Protein AF-A0A8H4Q062-F1 (afdb_monomer_lite)

Organism: NCBI:txid72228

Structure (mmCIF, N/CA/C/O backbone):
data_AF-A0A8H4Q062-F1
#
_entry.id   AF-A0A8H4Q062-F1
#
loop_
_atom_site.group_PDB
_atom_site.id
_atom_site.type_symbol
_atom_site.label_atom_id
_atom_site.label_alt_id
_atom_site.label_comp_id
_atom_site.label_asym_id
_atom_site.label_entity_id
_atom_site.label_seq_id
_atom_site.pdbx_PDB_ins_code
_atom_site.Cartn_x
_atom_site.Cartn_y
_atom_site.Cartn_z
_atom_site.occupancy
_atom_site.B_iso_or_equiv
_atom_site.auth_seq_id
_atom_site.auth_comp_id
_atom_site.auth_asym_id
_atom_site.auth_atom_id
_atom_site.pdbx_PDB_model_num
ATOM 1 N N . MET A 1 1 ? -20.837 -21.557 -5.361 1.00 37.88 1 MET A N 1
ATOM 2 C CA . MET A 1 1 ? -20.190 -22.386 -6.401 1.00 37.88 1 MET A CA 1
ATOM 3 C C . MET A 1 1 ? -19.864 -21.474 -7.573 1.00 37.88 1 MET A C 1
ATOM 5 O O . MET A 1 1 ? -20.801 -20.949 -8.161 1.00 37.88 1 MET A O 1
ATOM 9 N N . ARG A 1 2 ? -18.579 -21.226 -7.873 1.00 44.16 2 ARG A N 1
ATOM 10 C CA . ARG A 1 2 ? -18.197 -20.669 -9.180 1.00 44.16 2 ARG A CA 1
ATOM 11 C C . ARG A 1 2 ? -18.532 -21.741 -10.219 1.00 44.16 2 ARG A C 1
ATOM 13 O O . ARG A 1 2 ? -18.074 -22.875 -10.087 1.00 44.16 2 ARG A O 1
ATOM 20 N N . GLY A 1 3 ? -19.412 -21.409 -11.160 1.00 36.41 3 GLY A N 1
ATOM 21 C CA . GLY A 1 3 ? -19.708 -22.262 -12.304 1.00 36.41 3 GLY A CA 1
ATOM 22 C C . GLY A 1 3 ? -18.434 -22.455 -13.116 1.00 36.41 3 GLY A C 1
ATOM 23 O O . GLY A 1 3 ? -17.759 -21.494 -13.461 1.00 36.41 3 GLY A O 1
ATOM 24 N N . SER A 1 4 ? -18.084 -23.708 -13.361 1.00 44.22 4 SER A N 1
ATOM 25 C CA . SER A 1 4 ? -16.847 -24.164 -13.990 1.00 44.22 4 SER A CA 1
ATOM 26 C C . SER A 1 4 ? -16.817 -23.965 -15.515 1.00 44.22 4 SER A C 1
ATOM 28 O O . SER A 1 4 ? -16.388 -24.868 -16.229 1.00 44.22 4 SER A O 1
ATOM 30 N N . THR A 1 5 ? -17.301 -22.828 -16.020 1.00 45.97 5 THR A N 1
ATOM 31 C CA . THR A 1 5 ? -17.283 -22.472 -17.451 1.00 45.97 5 THR A CA 1
ATOM 32 C C . THR A 1 5 ? -17.297 -20.951 -17.640 1.00 45.97 5 THR A C 1
ATOM 34 O O . THR A 1 5 ? -18.230 -20.415 -18.236 1.00 45.97 5 THR A O 1
ATOM 37 N N . ASP A 1 6 ? -16.295 -20.249 -17.122 1.00 45.09 6 ASP A N 1
ATOM 38 C CA . ASP A 1 6 ? -16.000 -18.884 -17.567 1.00 45.09 6 ASP A CA 1
ATOM 39 C C . ASP A 1 6 ? -14.535 -18.847 -18.008 1.00 45.09 6 ASP A C 1
ATOM 41 O O . ASP A 1 6 ? -13.701 -19.535 -17.414 1.00 45.09 6 ASP A O 1
ATOM 45 N N . GLY A 1 7 ? -14.259 -18.175 -19.127 1.00 45.25 7 GLY A N 1
ATOM 46 C CA . GLY A 1 7 ? -12.924 -18.117 -19.728 1.00 45.25 7 GLY A CA 1
ATOM 47 C C . GLY A 1 7 ? -11.883 -17.611 -18.731 1.00 45.25 7 GLY A C 1
ATOM 48 O O . GLY A 1 7 ? -12.236 -16.874 -17.819 1.00 45.25 7 GLY A O 1
ATOM 49 N N . ASP A 1 8 ? -10.625 -18.028 -18.906 1.00 61.44 8 ASP A N 1
ATOM 50 C CA . ASP A 1 8 ? -9.468 -17.587 -18.111 1.00 61.44 8 ASP A CA 1
ATOM 51 C C . ASP A 1 8 ? -9.585 -16.090 -17.761 1.00 61.44 8 ASP A C 1
ATOM 53 O O . ASP A 1 8 ? -9.438 -15.221 -18.625 1.00 61.44 8 ASP A O 1
ATOM 57 N N . GLU A 1 9 ? -9.920 -15.779 -16.506 1.00 58.69 9 GLU A N 1
ATOM 58 C CA . GLU A 1 9 ? -9.927 -14.403 -16.024 1.00 58.69 9 GLU A CA 1
ATOM 59 C C . GLU A 1 9 ? -8.466 -13.936 -15.968 1.00 58.69 9 GLU A C 1
ATOM 61 O O . GLU A 1 9 ? -7.712 -14.338 -15.086 1.00 58.69 9 GLU A O 1
ATOM 66 N N . ASP A 1 10 ? -8.060 -13.059 -16.889 1.00 76.38 10 ASP A N 1
ATOM 67 C CA . ASP A 1 10 ? -6.701 -12.482 -16.944 1.00 76.38 10 ASP A CA 1
ATOM 68 C C . ASP A 1 10 ? -6.497 -11.346 -15.914 1.00 76.38 10 ASP A C 1
ATOM 70 O O . ASP A 1 10 ? -5.678 -10.440 -16.073 1.00 76.38 10 ASP A O 1
ATOM 74 N N . ILE A 1 11 ? -7.306 -11.333 -14.850 1.00 83.12 11 ILE A N 1
ATOM 75 C CA . ILE A 1 11 ? -7.271 -10.303 -13.811 1.00 83.12 11 ILE A CA 1
ATOM 76 C C . ILE A 1 11 ? -6.503 -10.841 -12.613 1.00 83.12 11 ILE A C 1
ATOM 78 O O . ILE A 1 11 ? -6.882 -11.826 -11.984 1.00 83.12 11 ILE A O 1
ATOM 82 N N . LYS A 1 12 ? -5.442 -10.123 -12.246 1.00 87.12 12 LYS A N 1
ATOM 83 C CA . LYS A 1 12 ? -4.614 -10.433 -11.084 1.00 87.12 12 LYS A CA 1
ATOM 84 C C . LYS A 1 12 ? -4.820 -9.395 -9.987 1.00 87.12 12 LYS A C 1
ATOM 86 O O . LYS A 1 12 ? -4.374 -8.254 -10.105 1.00 87.12 12 LYS A O 1
ATOM 91 N N . GLU A 1 13 ? -5.466 -9.804 -8.902 1.00 91.69 13 GLU A N 1
ATOM 92 C CA . GLU A 1 13 ? -5.618 -8.992 -7.693 1.00 91.69 13 GLU A CA 1
ATOM 93 C C . GLU A 1 13 ? -4.517 -9.332 -6.682 1.00 91.69 13 GLU A C 1
ATOM 95 O O . GLU A 1 13 ? -4.299 -10.500 -6.368 1.00 91.69 13 GLU A O 1
ATOM 100 N N . VAL A 1 14 ? -3.816 -8.315 -6.168 1.00 94.25 14 VAL A N 1
ATOM 101 C CA . VAL A 1 14 ? -2.734 -8.483 -5.186 1.00 94.25 14 VAL A CA 1
ATOM 102 C C . VAL A 1 14 ? -2.893 -7.493 -4.034 1.00 94.25 14 VAL A C 1
ATOM 104 O O . VAL A 1 14 ? -3.098 -6.297 -4.242 1.00 94.25 14 VAL A O 1
ATOM 107 N N . TRP A 1 15 ? -2.746 -7.989 -2.808 1.00 95.81 15 TRP A N 1
ATOM 108 C CA . TRP A 1 15 ? -2.938 -7.242 -1.570 1.00 95.81 15 TRP A CA 1
ATOM 109 C C . TRP A 1 15 ? -1.614 -6.704 -1.013 1.00 95.81 15 TRP A C 1
ATOM 111 O O . TRP A 1 15 ? -0.658 -7.449 -0.785 1.00 95.81 15 TRP A O 1
ATOM 121 N N . PHE A 1 16 ? -1.583 -5.397 -0.742 1.00 96.56 16 PHE A N 1
ATOM 122 C CA . PHE A 1 16 ? -0.437 -4.652 -0.208 1.00 96.56 16 PHE A CA 1
ATOM 123 C C . PHE A 1 16 ? -0.752 -4.072 1.185 1.00 96.56 16 PHE A C 1
ATOM 125 O O . PHE A 1 16 ? -1.923 -3.874 1.514 1.00 96.56 16 PHE A O 1
ATOM 132 N N . PRO A 1 17 ? 0.261 -3.771 2.022 1.00 95.12 17 PRO A N 1
ATOM 133 C CA . PRO A 1 17 ? 0.034 -3.142 3.319 1.00 95.12 17 PRO A CA 1
ATOM 134 C C . PRO A 1 17 ? -0.336 -1.659 3.188 1.00 95.12 17 PRO A C 1
ATOM 136 O O . PRO A 1 17 ? 0.179 -0.952 2.326 1.00 95.12 17 PRO A O 1
ATOM 139 N N . GLY A 1 18 ? -1.123 -1.167 4.145 1.00 92.06 18 GLY A N 1
ATOM 140 C CA . GLY A 1 18 ? -1.462 0.252 4.291 1.00 92.06 18 GLY A CA 1
ATOM 141 C C . GLY A 1 18 ? -2.861 0.606 3.788 1.00 92.06 18 GLY A C 1
ATOM 142 O O . GLY A 1 18 ? -3.691 -0.266 3.542 1.00 92.06 18 GLY A O 1
ATOM 143 N N . CYS A 1 19 ? -3.146 1.906 3.708 1.00 88.75 19 CYS A N 1
ATOM 144 C CA . CYS A 1 19 ? -4.429 2.427 3.239 1.00 88.75 19 CYS A CA 1
ATOM 145 C C . CYS A 1 19 ? -4.399 2.791 1.742 1.00 88.75 19 CYS A C 1
ATOM 147 O O . CYS A 1 19 ? -3.389 2.636 1.060 1.00 88.75 19 CYS A O 1
ATOM 149 N N . HIS A 1 20 ? -5.500 3.356 1.233 1.00 86.88 20 HIS A N 1
ATOM 150 C CA . HIS A 1 20 ? -5.649 3.760 -0.172 1.00 86.88 20 HIS A CA 1
ATOM 151 C C . HIS A 1 20 ? -4.447 4.543 -0.733 1.00 86.88 20 HIS A C 1
ATOM 153 O O . HIS A 1 20 ? -3.971 4.236 -1.820 1.00 86.88 20 HIS A O 1
ATOM 159 N N . GLY A 1 21 ? -3.924 5.526 0.007 1.00 85.31 21 GLY A N 1
ATOM 160 C CA . GLY A 1 21 ? -2.784 6.323 -0.458 1.00 85.31 21 GLY A CA 1
ATOM 161 C C . GLY A 1 21 ? -1.416 5.670 -0.232 1.00 85.31 21 GLY A C 1
ATOM 162 O O . GLY A 1 21 ? -0.447 6.092 -0.851 1.00 85.31 21 GLY A O 1
ATOM 163 N N . ASP A 1 22 ? -1.321 4.640 0.612 1.00 90.62 22 ASP A N 1
ATOM 164 C CA . ASP A 1 22 ? -0.091 3.847 0.759 1.00 90.62 22 ASP A CA 1
ATOM 165 C C . ASP A 1 22 ? 0.073 2.838 -0.381 1.00 90.62 22 ASP A C 1
ATOM 167 O O . ASP A 1 22 ? 1.174 2.347 -0.591 1.00 90.62 22 ASP A O 1
ATOM 171 N N . VAL A 1 23 ? -1.002 2.554 -1.127 1.00 92.56 23 VAL A N 1
ATOM 172 C CA . VAL A 1 23 ? -0.963 1.731 -2.342 1.00 92.56 23 VAL A CA 1
ATOM 173 C C . VAL A 1 23 ? -0.981 2.599 -3.599 1.00 92.56 23 VAL A C 1
ATOM 175 O O . VAL A 1 23 ? -0.133 2.446 -4.470 1.00 92.56 23 VAL A O 1
ATOM 178 N N . GLY A 1 24 ? -1.914 3.552 -3.685 1.00 88.56 24 GLY A N 1
ATOM 179 C CA . GLY A 1 24 ? -2.088 4.419 -4.858 1.00 88.56 24 GLY A CA 1
ATOM 180 C C . GLY A 1 24 ? -1.180 5.652 -4.899 1.00 88.56 24 GLY A C 1
ATOM 181 O O . GLY A 1 24 ? -1.134 6.348 -5.911 1.00 88.56 24 GLY A O 1
ATOM 182 N N . GLY A 1 25 ? -0.471 5.950 -3.809 1.00 86.31 25 GLY A N 1
ATOM 183 C CA . GLY A 1 25 ? 0.387 7.126 -3.689 1.00 86.31 25 GLY A CA 1
ATOM 184 C C . GLY A 1 25 ? -0.370 8.441 -3.476 1.00 86.31 25 GLY A C 1
ATOM 185 O O . GLY A 1 25 ? -1.559 8.489 -3.154 1.00 86.31 25 GLY A O 1
ATOM 186 N N . GLY A 1 26 ? 0.356 9.552 -3.627 1.00 78.38 26 GLY A N 1
ATOM 187 C CA . GLY A 1 26 ? -0.169 10.912 -3.452 1.00 78.38 26 GLY A CA 1
ATOM 188 C C . GLY A 1 26 ? 0.105 11.537 -2.080 1.00 78.38 26 GLY A C 1
ATOM 189 O O . GLY A 1 26 ? -0.258 12.693 -1.847 1.00 78.38 26 GLY A O 1
ATOM 190 N N . TRP A 1 27 ? 0.774 10.814 -1.186 1.00 76.06 27 TRP A N 1
ATOM 191 C CA . TRP A 1 27 ? 1.330 11.363 0.049 1.00 76.06 27 TRP A CA 1
ATOM 192 C C . TRP A 1 27 ? 2.692 12.027 -0.205 1.00 76.06 27 TRP A C 1
ATOM 194 O O . TRP A 1 27 ? 3.302 11.769 -1.237 1.00 76.06 27 TRP A O 1
ATOM 204 N N . PRO A 1 28 ? 3.215 12.883 0.689 1.00 71.75 28 PRO A N 1
ATOM 205 C CA . PRO A 1 28 ? 4.530 13.485 0.496 1.00 71.75 28 PRO A CA 1
ATOM 206 C C . PRO A 1 28 ? 5.650 12.499 0.850 1.00 71.75 28 PRO A C 1
ATOM 208 O O . PRO A 1 28 ? 5.643 11.874 1.912 1.00 71.75 28 PRO A O 1
ATOM 211 N N . ALA A 1 29 ? 6.625 12.389 -0.042 1.00 66.00 29 ALA A N 1
ATOM 212 C CA . ALA A 1 29 ? 7.849 11.607 0.094 1.00 66.00 29 ALA A CA 1
ATOM 213 C C . ALA A 1 29 ? 8.865 12.300 1.027 1.00 66.00 29 ALA A C 1
ATOM 215 O O . ALA A 1 29 ? 9.972 12.639 0.620 1.00 66.00 29 ALA A O 1
ATOM 216 N N . ALA A 1 30 ? 8.473 12.595 2.269 1.00 62.16 30 ALA A N 1
ATOM 217 C CA . ALA A 1 30 ? 9.311 13.340 3.209 1.00 62.16 30 ALA A CA 1
ATOM 218 C C . ALA A 1 30 ? 9.506 12.576 4.523 1.00 62.16 30 ALA A C 1
ATOM 220 O O . ALA A 1 30 ? 8.533 12.126 5.126 1.00 62.16 30 ALA A O 1
ATOM 221 N N . ALA A 1 31 ? 10.762 12.472 4.976 1.00 54.28 31 ALA A N 1
ATOM 222 C CA . ALA A 1 31 ? 11.107 11.955 6.304 1.00 54.28 31 ALA A CA 1
ATOM 223 C C . ALA A 1 31 ? 10.661 12.899 7.431 1.00 54.28 31 ALA A C 1
ATOM 225 O O . ALA A 1 31 ? 10.305 12.444 8.513 1.00 54.28 31 ALA A O 1
ATOM 226 N N . GLU A 1 32 ? 10.652 14.204 7.150 1.00 53.72 32 GLU A N 1
ATOM 227 C CA . GLU A 1 32 ? 10.209 15.250 8.062 1.00 53.72 32 GLU A CA 1
ATOM 228 C C . GLU A 1 32 ? 9.286 16.212 7.324 1.00 53.72 32 GLU A C 1
ATOM 230 O O . GLU A 1 32 ? 9.572 16.683 6.220 1.00 53.72 32 GLU A O 1
ATOM 235 N N . ASN A 1 33 ? 8.160 16.526 7.943 1.00 55.94 33 ASN A N 1
ATOM 236 C CA . ASN A 1 33 ? 7.248 17.539 7.463 1.00 55.94 33 ASN A CA 1
ATOM 237 C C . ASN A 1 33 ? 7.464 18.828 8.276 1.00 55.94 33 ASN A C 1
ATOM 239 O O . ASN A 1 33 ? 7.514 18.767 9.505 1.00 55.94 33 ASN A O 1
ATOM 243 N N . PRO A 1 34 ? 7.444 20.029 7.663 1.00 50.00 34 PRO A N 1
ATOM 244 C CA . PRO A 1 34 ? 7.347 21.299 8.401 1.00 50.00 34 PRO A CA 1
ATOM 245 C C . PRO A 1 34 ? 6.158 21.349 9.382 1.00 50.00 34 PRO A C 1
ATOM 247 O O . PRO A 1 34 ? 6.051 22.229 10.236 1.00 50.00 34 PRO A O 1
ATOM 250 N N . LEU A 1 35 ? 5.216 20.409 9.255 1.00 49.97 35 LEU A N 1
ATOM 251 C CA . LEU A 1 35 ? 4.041 20.195 10.091 1.00 49.97 35 LEU A CA 1
ATOM 252 C C . LEU A 1 35 ? 4.260 19.196 11.250 1.00 49.97 35 LEU A C 1
ATOM 254 O O . LEU A 1 35 ? 3.365 19.088 12.086 1.00 49.97 35 LEU A O 1
ATOM 258 N N . ASP A 1 36 ? 5.444 18.601 11.407 1.00 52.44 36 ASP A N 1
ATOM 259 C CA . ASP A 1 36 ? 5.755 17.651 12.486 1.00 52.44 36 ASP A CA 1
ATOM 260 C C . ASP A 1 36 ? 5.812 18.307 13.874 1.00 52.44 36 ASP A C 1
ATOM 262 O O . ASP A 1 36 ? 6.211 19.473 13.998 1.00 52.44 36 ASP A O 1
ATOM 266 N N . PRO A 1 37 ? 5.365 17.601 14.931 1.00 51.72 37 PRO A N 1
ATOM 267 C CA . PRO A 1 37 ? 5.182 18.167 16.270 1.00 51.72 37 PRO A CA 1
ATOM 268 C C . PRO A 1 37 ? 6.488 18.622 16.935 1.00 51.72 37 PRO A C 1
ATOM 270 O O . PRO A 1 37 ? 6.442 19.439 17.850 1.00 51.72 37 PRO A O 1
ATOM 273 N N . ASN A 1 38 ? 7.633 18.145 16.444 1.00 53.41 38 ASN A N 1
ATOM 274 C CA . ASN A 1 38 ? 8.946 18.365 17.049 1.00 53.41 38 ASN A CA 1
ATOM 275 C C . ASN A 1 38 ? 9.580 19.719 16.687 1.00 53.41 38 ASN A C 1
ATOM 277 O O . ASN A 1 38 ? 10.640 20.051 17.210 1.00 53.41 38 ASN A O 1
ATOM 281 N N . GLN A 1 39 ? 8.944 20.525 15.828 1.00 58.09 39 GLN A N 1
ATOM 282 C CA . GLN A 1 39 ? 9.417 21.876 15.514 1.00 58.09 39 GLN A CA 1
ATOM 283 C C . GLN A 1 39 ? 8.635 22.936 16.312 1.00 58.09 39 GLN A C 1
ATOM 285 O O . GLN A 1 39 ? 7.396 22.921 16.289 1.00 58.09 39 GLN A O 1
ATOM 290 N N . PRO A 1 40 ? 9.310 23.888 16.990 1.00 55.16 40 PRO A N 1
ATOM 291 C CA . PRO A 1 40 ? 8.640 24.992 17.669 1.00 55.16 40 PRO A CA 1
ATOM 292 C C . PRO A 1 40 ? 7.907 25.864 16.642 1.00 55.16 40 PRO A C 1
ATOM 294 O O . PRO A 1 40 ? 8.497 26.362 15.685 1.00 55.16 40 PRO A O 1
ATOM 297 N N . LYS A 1 41 ? 6.593 26.040 16.826 1.00 61.91 41 LYS A N 1
ATOM 298 C CA . LYS A 1 41 ? 5.720 26.744 15.871 1.00 61.91 41 LYS A CA 1
ATOM 299 C C . LYS A 1 41 ? 5.005 27.907 16.515 1.00 61.91 41 LYS A C 1
ATOM 301 O O . LYS A 1 41 ? 4.487 27.796 17.626 1.00 61.91 41 LYS A O 1
ATOM 306 N N . LYS A 1 42 ? 4.889 28.999 15.758 1.00 76.31 42 LYS A N 1
ATOM 307 C CA . LYS A 1 42 ? 4.037 30.135 16.125 1.00 76.31 42 LYS A CA 1
ATOM 308 C C . LYS A 1 42 ? 2.570 29.682 16.157 1.00 76.31 42 LYS A C 1
ATOM 310 O O . LYS A 1 42 ? 2.160 28.829 15.369 1.00 76.31 42 LYS A O 1
ATOM 315 N N . LEU A 1 43 ? 1.756 30.273 17.035 1.00 74.38 43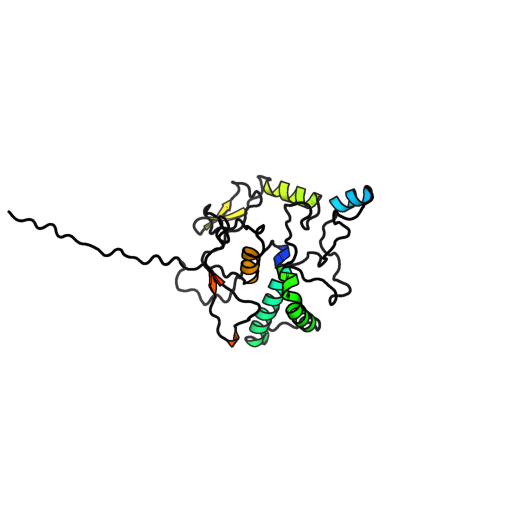 LEU A N 1
ATOM 316 C CA . LEU A 1 43 ? 0.340 29.911 17.224 1.00 74.38 43 LEU A CA 1
ATOM 317 C C . LEU A 1 43 ? -0.454 29.896 15.903 1.00 74.38 43 LEU A C 1
ATOM 319 O O . LEU A 1 43 ? -1.207 28.968 15.635 1.00 74.38 43 LEU A O 1
ATOM 323 N N . TRP A 1 44 ? -0.215 30.873 15.029 1.00 69.75 44 TRP A N 1
ATOM 324 C CA . TRP A 1 44 ? -0.888 30.961 13.731 1.00 69.75 44 TRP A CA 1
ATOM 325 C C . TRP A 1 44 ? -0.476 29.845 12.756 1.00 69.75 44 TRP A C 1
ATOM 327 O O . TRP A 1 44 ? -1.300 29.338 11.998 1.00 69.75 44 TRP A O 1
ATOM 337 N N . GLN A 1 45 ? 0.782 29.394 12.820 1.00 67.00 45 GLN A N 1
ATOM 338 C CA . GLN A 1 45 ? 1.226 28.214 12.076 1.00 67.00 45 GLN A CA 1
ATOM 339 C C . GLN A 1 45 ? 0.534 26.960 12.616 1.00 67.00 45 GLN A C 1
ATOM 341 O O . GLN A 1 45 ? 0.066 26.160 11.823 1.00 67.00 45 GLN A O 1
ATOM 346 N N . ARG A 1 46 ? 0.353 26.816 13.938 1.00 66.12 46 ARG A N 1
ATOM 347 C CA . ARG A 1 46 ? -0.437 25.706 14.509 1.00 66.12 46 ARG A CA 1
ATOM 348 C C . ARG A 1 46 ? -1.872 25.684 13.968 1.00 66.12 46 ARG A C 1
ATOM 350 O O . ARG A 1 46 ? -2.334 24.625 13.560 1.00 66.12 46 ARG A O 1
ATOM 357 N N . VAL A 1 47 ? -2.532 26.841 13.883 1.00 69.38 47 VAL A N 1
ATOM 358 C CA . VAL A 1 47 ? -3.894 26.961 13.325 1.00 69.38 47 VAL A CA 1
ATOM 359 C C . VAL A 1 47 ? -3.928 26.626 11.831 1.00 69.38 47 VAL A C 1
ATOM 361 O O . VAL A 1 47 ? -4.736 25.808 11.399 1.00 69.38 47 VAL A O 1
ATOM 364 N N . ARG A 1 48 ? -3.011 27.182 11.029 1.00 66.19 48 ARG A N 1
ATOM 365 C CA . ARG A 1 48 ? -2.909 26.868 9.593 1.00 66.19 48 ARG A CA 1
ATOM 366 C C . ARG A 1 48 ? -2.627 25.384 9.342 1.00 66.19 48 ARG A C 1
ATOM 368 O O . ARG A 1 48 ? -3.149 24.807 8.388 1.00 66.19 48 ARG A O 1
ATOM 375 N N . ASN A 1 49 ? -1.835 24.759 10.206 1.00 63.16 49 ASN A N 1
ATOM 376 C CA . ASN A 1 49 ? -1.477 23.349 10.107 1.00 63.16 49 ASN A CA 1
ATOM 377 C C . ASN A 1 49 ? -2.677 22.427 10.344 1.00 63.16 49 ASN A C 1
ATOM 379 O O . ASN A 1 49 ? -2.770 21.398 9.683 1.00 63.16 49 ASN A O 1
ATOM 383 N N . LEU A 1 50 ? -3.627 22.814 11.204 1.00 64.50 50 LEU A N 1
ATOM 384 C CA . LEU A 1 50 ? -4.887 22.079 11.371 1.00 64.50 50 LEU A CA 1
ATOM 385 C C . LEU A 1 50 ? -5.676 22.029 10.044 1.00 64.50 50 LEU A C 1
ATOM 387 O O . LEU A 1 50 ? -6.237 20.999 9.677 1.00 64.50 50 LEU A O 1
ATOM 391 N N . CYS A 1 51 ? -5.661 23.097 9.249 1.00 61.84 51 CYS A N 1
ATOM 392 C CA . CYS A 1 51 ? -6.361 23.129 7.959 1.00 61.84 51 CYS A CA 1
ATOM 393 C C . CYS A 1 51 ? -5.583 22.510 6.787 1.00 61.84 51 CYS A C 1
ATOM 395 O O . CYS A 1 51 ? -6.155 22.309 5.715 1.00 61.84 51 CYS A O 1
ATOM 397 N N . THR A 1 52 ? -4.290 22.217 6.942 1.00 63.72 52 THR A N 1
ATOM 398 C CA . THR A 1 52 ? -3.438 21.816 5.813 1.00 63.72 52 THR A CA 1
ATOM 399 C C . THR A 1 52 ? -3.360 20.294 5.701 1.00 63.72 52 THR A C 1
ATOM 401 O O . THR A 1 52 ? -3.030 19.596 6.653 1.00 63.72 52 THR A O 1
ATOM 404 N N . THR A 1 53 ? -3.678 19.761 4.520 1.00 64.44 53 THR A N 1
ATOM 405 C CA . THR A 1 53 ? -3.504 18.331 4.206 1.00 64.44 53 THR A CA 1
ATOM 406 C C . THR A 1 53 ? -2.070 18.096 3.747 1.00 64.44 53 THR A C 1
ATOM 408 O O . THR A 1 53 ? -1.546 18.924 3.004 1.00 64.44 53 THR A O 1
ATOM 411 N N . ARG A 1 54 ? -1.439 16.981 4.139 1.00 66.38 54 ARG A N 1
ATOM 412 C CA . ARG A 1 54 ? -0.038 16.701 3.779 1.00 66.38 54 ARG A CA 1
ATOM 413 C C . ARG A 1 54 ? 0.170 16.324 2.302 1.00 66.38 54 ARG A C 1
ATOM 415 O O . ARG A 1 54 ? 1.307 16.148 1.896 1.00 66.38 54 ARG A O 1
ATOM 422 N N . ARG A 1 55 ? -0.895 16.225 1.496 1.00 64.44 55 ARG A N 1
ATOM 423 C CA . ARG A 1 55 ? -0.839 15.873 0.067 1.00 64.44 55 ARG A CA 1
ATOM 424 C C . ARG A 1 55 ? 0.102 16.815 -0.698 1.00 64.44 55 ARG A C 1
ATOM 426 O O . ARG A 1 55 ? -0.032 18.035 -0.576 1.00 64.44 55 ARG A O 1
ATOM 433 N N . ALA A 1 56 ? 1.013 16.258 -1.494 1.00 63.59 56 ALA A N 1
ATOM 434 C CA . ALA A 1 56 ? 1.870 17.052 -2.369 1.00 63.59 56 ALA A CA 1
ATOM 435 C C . ALA A 1 56 ? 1.001 17.829 -3.376 1.00 63.59 56 ALA A C 1
ATOM 437 O O . ALA A 1 56 ? 0.088 17.264 -3.979 1.00 63.59 56 ALA A O 1
ATOM 438 N N . LYS A 1 57 ? 1.238 19.139 -3.506 1.00 60.69 57 LYS A N 1
ATOM 439 C CA . LYS A 1 57 ? 0.511 20.001 -4.458 1.00 60.69 57 LYS A CA 1
ATOM 440 C C . LYS A 1 57 ? 1.176 20.059 -5.831 1.00 60.69 57 LYS A C 1
ATOM 442 O O . LYS A 1 57 ? 0.504 20.360 -6.807 1.00 60.69 57 LYS A O 1
ATOM 447 N N . GLU A 1 58 ? 2.470 19.769 -5.884 1.00 66.00 58 GLU A N 1
ATOM 448 C CA . GLU A 1 58 ? 3.296 19.796 -7.086 1.00 66.00 58 GLU A CA 1
ATOM 449 C C . GLU A 1 58 ? 4.170 18.534 -7.117 1.00 66.00 58 GLU A C 1
ATOM 451 O O . GLU A 1 58 ? 4.484 17.996 -6.046 1.00 66.00 58 GLU A O 1
ATOM 456 N N . PRO A 1 59 ? 4.552 18.050 -8.313 1.00 64.69 59 PRO A N 1
ATOM 457 C CA . PRO A 1 59 ? 5.571 17.016 -8.435 1.00 64.69 59 PRO A CA 1
ATOM 458 C C . PRO A 1 59 ? 6.889 17.509 -7.827 1.00 64.69 59 PRO A C 1
ATOM 460 O O . PRO A 1 59 ? 7.180 18.708 -7.835 1.00 64.69 59 PRO A O 1
ATOM 463 N N . SER A 1 60 ? 7.685 16.584 -7.290 1.00 67.25 60 SER A N 1
ATOM 464 C CA . SER A 1 60 ? 8.982 16.952 -6.727 1.00 67.25 60 SER A CA 1
ATOM 465 C C . SER A 1 60 ? 9.872 17.598 -7.781 1.00 67.25 60 SER A C 1
ATOM 467 O O . SER A 1 60 ? 9.904 17.186 -8.943 1.00 67.25 60 SER A O 1
ATOM 469 N N . ARG A 1 61 ? 10.610 18.623 -7.348 1.00 67.88 61 ARG A N 1
ATOM 470 C CA . ARG A 1 61 ? 11.591 19.321 -8.184 1.00 67.88 61 ARG A CA 1
ATOM 471 C C . ARG A 1 61 ? 12.812 18.451 -8.464 1.00 67.88 61 ARG A C 1
ATOM 473 O O . ARG A 1 61 ? 13.443 18.636 -9.498 1.00 67.88 61 ARG A O 1
ATOM 480 N N . ASP A 1 62 ? 13.121 17.517 -7.567 1.00 76.19 62 ASP A N 1
ATOM 481 C CA . ASP A 1 62 ? 14.226 16.578 -7.718 1.00 76.19 62 ASP A CA 1
ATOM 482 C C . ASP A 1 62 ? 13.784 15.160 -7.346 1.00 76.19 62 ASP A C 1
ATOM 484 O O . ASP A 1 62 ? 13.978 14.664 -6.238 1.00 76.19 62 ASP A O 1
ATOM 488 N N . VAL A 1 63 ? 13.217 14.483 -8.343 1.00 75.06 63 VAL A N 1
ATOM 489 C CA . VAL A 1 63 ? 12.752 13.099 -8.228 1.00 75.06 63 VAL A CA 1
ATOM 490 C C . VAL A 1 63 ? 13.872 12.162 -7.769 1.00 75.06 63 VAL A C 1
ATOM 492 O O . VAL A 1 63 ? 13.572 11.117 -7.194 1.00 75.06 63 VAL A O 1
ATOM 495 N N . ALA A 1 64 ? 15.150 12.487 -8.019 1.00 74.44 64 ALA A N 1
ATOM 496 C CA . ALA A 1 64 ? 16.282 11.636 -7.660 1.00 74.44 64 ALA A CA 1
ATOM 497 C C . ALA A 1 64 ? 16.551 11.621 -6.146 1.00 74.44 64 ALA A C 1
ATOM 499 O O . ALA A 1 64 ? 16.854 10.549 -5.603 1.00 74.44 64 ALA A O 1
ATOM 500 N N . SER A 1 65 ? 16.398 12.766 -5.474 1.00 77.50 65 SER A N 1
ATOM 501 C CA . SER A 1 65 ? 16.641 12.912 -4.033 1.00 77.50 65 SER A CA 1
ATOM 502 C C . SER A 1 65 ? 15.434 12.588 -3.151 1.00 77.50 65 SER A C 1
ATOM 504 O O . SER A 1 65 ? 15.614 12.395 -1.948 1.00 77.50 65 SER A O 1
ATOM 506 N N . ASP A 1 66 ? 14.241 12.431 -3.731 1.00 80.94 66 ASP A N 1
ATOM 507 C CA . ASP A 1 66 ? 13.042 12.045 -2.984 1.00 80.94 66 ASP A CA 1
ATOM 508 C C . ASP A 1 66 ? 13.213 10.732 -2.200 1.00 80.94 66 ASP A C 1
ATOM 510 O O . ASP A 1 66 ? 13.838 9.760 -2.660 1.00 80.94 66 ASP A O 1
ATOM 514 N N . TYR A 1 67 ? 12.611 10.715 -1.006 1.00 84.44 67 TYR A N 1
ATOM 515 C CA . TYR A 1 67 ? 12.496 9.532 -0.158 1.00 84.44 67 TYR A CA 1
ATOM 516 C C . TYR A 1 67 ? 11.445 8.580 -0.728 1.00 84.44 67 TYR A C 1
ATOM 518 O O . TYR A 1 67 ? 10.380 9.012 -1.152 1.00 84.44 67 TYR A O 1
ATOM 526 N N . PHE A 1 68 ? 11.694 7.274 -0.670 1.00 89.50 68 PHE A N 1
ATOM 527 C CA . PHE A 1 68 ? 10.653 6.312 -1.015 1.00 89.50 68 PHE A CA 1
ATOM 528 C C . PHE A 1 68 ? 9.552 6.235 0.051 1.00 89.50 68 PHE A C 1
ATOM 530 O O . PHE A 1 68 ? 9.799 6.333 1.257 1.00 89.50 68 PHE A O 1
ATOM 537 N N . GLN A 1 69 ? 8.331 6.031 -0.422 1.00 89.94 69 GLN A N 1
ATOM 538 C CA . GLN A 1 69 ? 7.103 5.833 0.330 1.00 89.94 69 GLN A CA 1
ATOM 539 C C . GLN A 1 69 ? 6.646 4.379 0.239 1.00 89.94 69 GLN A C 1
ATOM 541 O O . GLN A 1 69 ? 7.121 3.607 -0.591 1.00 89.94 69 GLN A O 1
ATOM 546 N N . MET A 1 70 ? 5.649 4.016 1.048 1.00 91.12 70 MET A N 1
ATOM 547 C CA . MET A 1 70 ? 5.028 2.692 0.952 1.00 91.12 70 MET A CA 1
ATOM 548 C C . MET A 1 70 ? 4.471 2.403 -0.447 1.00 91.12 70 MET A C 1
ATOM 550 O O . MET A 1 70 ? 4.623 1.283 -0.927 1.00 91.12 70 MET A O 1
ATOM 554 N N . SER A 1 71 ? 3.912 3.418 -1.118 1.00 93.62 71 SER A N 1
ATOM 555 C CA . SER A 1 71 ? 3.303 3.300 -2.450 1.00 93.62 71 SER A CA 1
ATOM 556 C C . SER A 1 71 ? 4.298 3.041 -3.570 1.00 93.62 71 SER A C 1
ATOM 558 O O . SER A 1 71 ? 3.903 2.614 -4.652 1.00 93.62 71 SER A O 1
ATOM 560 N N . ASP A 1 72 ? 5.592 3.243 -3.325 1.00 94.06 72 ASP A N 1
ATOM 561 C CA . ASP A 1 72 ? 6.606 2.934 -4.326 1.00 94.06 72 ASP A CA 1
ATOM 562 C C . ASP A 1 72 ? 6.822 1.424 -4.487 1.00 94.06 72 ASP A C 1
ATOM 564 O O . ASP A 1 72 ? 7.267 0.984 -5.542 1.00 94.06 72 ASP A O 1
ATOM 568 N N . VAL A 1 73 ? 6.442 0.615 -3.487 1.00 95.38 73 VAL A N 1
ATOM 569 C CA . VAL A 1 73 ? 6.442 -0.851 -3.601 1.00 95.38 73 VAL A CA 1
ATOM 570 C C . VAL A 1 73 ? 5.408 -1.344 -4.624 1.00 95.38 73 VAL A C 1
ATOM 572 O O . VAL A 1 73 ? 5.809 -2.022 -5.571 1.00 95.38 73 VAL A O 1
ATOM 575 N N . PRO A 1 74 ? 4.104 -1.019 -4.504 1.00 95.88 74 PRO A N 1
ATOM 576 C CA . PRO A 1 74 ? 3.126 -1.375 -5.526 1.00 95.88 74 PRO A CA 1
ATOM 577 C C . PRO A 1 74 ? 3.379 -0.669 -6.859 1.00 95.88 74 PRO A C 1
ATOM 579 O O . PRO A 1 74 ? 3.079 -1.252 -7.894 1.00 95.88 74 PRO A O 1
ATOM 582 N N . LEU A 1 75 ? 3.973 0.532 -6.878 1.00 95.00 75 LEU A N 1
ATOM 583 C CA . LEU A 1 75 ? 4.385 1.170 -8.132 1.00 95.00 75 LEU A CA 1
ATOM 584 C C . LEU A 1 75 ? 5.460 0.353 -8.862 1.00 95.00 75 LEU A C 1
ATOM 586 O O . LEU A 1 75 ? 5.329 0.116 -10.060 1.00 95.00 75 LEU A O 1
ATOM 590 N N . ALA A 1 76 ? 6.504 -0.093 -8.157 1.00 95.06 76 ALA A N 1
ATOM 591 C CA . ALA A 1 76 ? 7.547 -0.935 -8.739 1.00 95.06 76 ALA A CA 1
ATOM 592 C C . ALA A 1 76 ? 6.982 -2.266 -9.254 1.00 95.06 76 ALA A C 1
ATOM 594 O O . ALA A 1 76 ? 7.294 -2.665 -10.377 1.00 95.06 76 ALA A O 1
ATOM 595 N N . TRP A 1 77 ? 6.080 -2.881 -8.482 1.00 95.06 77 TRP A N 1
ATOM 596 C CA . TRP A 1 77 ? 5.359 -4.080 -8.900 1.00 95.06 77 TRP A CA 1
ATOM 597 C C . TRP A 1 77 ? 4.535 -3.833 -10.171 1.00 95.06 77 TRP A C 1
ATOM 599 O O . TRP A 1 77 ? 4.684 -4.547 -11.156 1.00 95.06 77 TRP A O 1
ATOM 609 N N . MET A 1 78 ? 3.725 -2.773 -10.192 1.00 95.00 78 MET A N 1
ATOM 610 C CA . MET A 1 78 ? 2.867 -2.433 -11.329 1.00 95.00 78 MET A CA 1
ATOM 611 C C . MET A 1 78 ? 3.674 -2.136 -12.596 1.00 95.00 78 MET A C 1
ATOM 613 O O . MET A 1 78 ? 3.292 -2.571 -13.678 1.00 95.00 78 MET A O 1
ATOM 617 N N . ILE A 1 79 ? 4.799 -1.417 -12.478 1.00 94.25 79 ILE A N 1
ATOM 618 C CA . ILE A 1 79 ? 5.688 -1.143 -13.617 1.00 94.25 79 ILE A CA 1
ATOM 619 C C . ILE A 1 79 ? 6.118 -2.453 -14.271 1.00 94.25 79 ILE A C 1
ATOM 621 O O . ILE A 1 79 ? 6.021 -2.587 -15.486 1.00 94.25 79 ILE A O 1
ATOM 625 N N . ARG A 1 80 ? 6.541 -3.423 -13.460 1.00 92.12 80 ARG A N 1
ATOM 626 C CA . ARG A 1 80 ? 6.935 -4.742 -13.940 1.00 92.12 80 ARG A CA 1
ATOM 627 C C . ARG A 1 80 ? 5.781 -5.488 -14.608 1.00 92.12 80 ARG A C 1
ATOM 629 O O . ARG A 1 80 ? 5.973 -6.018 -15.697 1.00 92.12 80 ARG A O 1
ATOM 636 N N . GLU A 1 81 ? 4.606 -5.557 -13.982 1.00 91.56 81 GLU A N 1
ATOM 637 C CA . GLU A 1 81 ? 3.479 -6.298 -14.571 1.00 91.56 81 GLU A CA 1
ATOM 638 C C . GLU A 1 81 ? 3.063 -5.687 -15.920 1.00 91.56 81 GLU A C 1
ATOM 640 O O . GLU A 1 81 ? 2.818 -6.413 -16.879 1.00 91.56 81 GLU A O 1
ATOM 645 N N . VAL A 1 82 ? 3.081 -4.355 -16.041 1.00 92.88 82 VAL A N 1
ATOM 646 C CA . VAL A 1 82 ? 2.805 -3.663 -17.310 1.00 92.88 82 VAL A CA 1
ATOM 647 C C . VAL A 1 82 ? 3.878 -3.948 -18.371 1.00 92.88 82 VAL A C 1
ATOM 649 O O . VAL A 1 82 ? 3.556 -4.034 -19.556 1.00 92.88 82 VAL A O 1
ATOM 652 N N . GLU A 1 83 ? 5.144 -4.117 -17.986 1.00 92.81 83 GLU A N 1
ATOM 653 C CA . GLU A 1 83 ? 6.201 -4.530 -18.921 1.00 92.81 83 GLU A CA 1
ATOM 654 C C . GLU A 1 83 ? 6.001 -5.955 -19.426 1.00 92.81 83 GLU A C 1
ATOM 656 O O . GLU A 1 83 ? 6.083 -6.169 -20.631 1.00 92.81 83 GLU A O 1
ATOM 661 N N . LEU A 1 84 ? 5.650 -6.897 -18.547 1.00 90.19 84 LEU A N 1
ATOM 662 C CA . LEU A 1 84 ? 5.334 -8.278 -18.930 1.00 90.19 84 LEU A CA 1
ATOM 663 C C . LEU A 1 84 ? 4.130 -8.342 -19.889 1.00 90.19 84 LEU A C 1
ATOM 665 O O . LEU A 1 84 ? 4.127 -9.102 -20.863 1.00 90.19 84 LEU A O 1
ATOM 669 N N . VAL A 1 85 ? 3.119 -7.495 -19.669 1.00 90.50 85 VAL A N 1
ATOM 670 C CA . VAL A 1 85 ? 2.000 -7.333 -20.611 1.00 90.50 85 VAL A CA 1
ATOM 671 C C . VAL A 1 85 ? 2.480 -6.746 -21.943 1.00 90.50 85 VAL A C 1
ATOM 673 O O . VAL A 1 85 ? 2.062 -7.212 -22.997 1.00 90.50 85 VAL A O 1
ATOM 676 N N . GLY A 1 86 ? 3.389 -5.769 -21.932 1.00 92.62 86 GLY A N 1
ATOM 677 C CA . GLY A 1 86 ? 3.970 -5.205 -23.155 1.00 92.62 86 GLY A CA 1
ATOM 678 C C . GLY A 1 86 ? 4.849 -6.185 -23.942 1.00 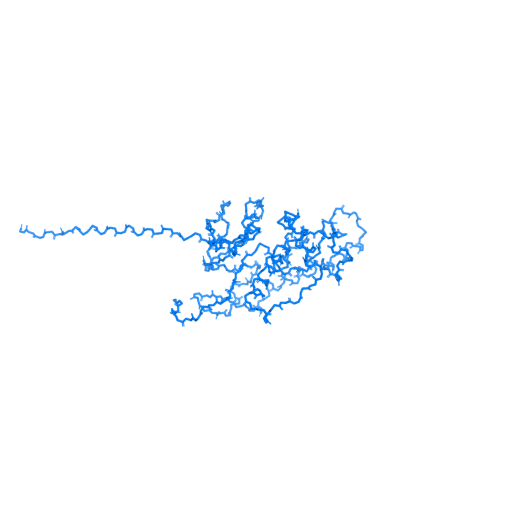92.62 86 GLY A C 1
ATOM 679 O O . GLY A 1 86 ? 4.868 -6.130 -25.171 1.00 92.62 86 GLY A O 1
ATOM 680 N N . GLU A 1 87 ? 5.549 -7.090 -23.255 1.00 91.31 87 GLU A N 1
ATOM 681 C CA . GLU A 1 87 ? 6.351 -8.160 -23.862 1.00 91.31 87 GLU A CA 1
ATOM 682 C C . GLU A 1 87 ? 5.471 -9.224 -24.529 1.00 91.31 87 GLU A C 1
ATOM 684 O O . GLU A 1 87 ? 5.769 -9.667 -25.638 1.00 91.31 87 GLU A O 1
ATOM 689 N N . SER A 1 88 ? 4.366 -9.605 -23.880 1.00 90.00 88 SER A N 1
ATOM 690 C CA . SER A 1 88 ? 3.397 -10.567 -24.427 1.00 90.00 88 SER A CA 1
ATOM 691 C C . SER A 1 88 ? 2.510 -9.964 -25.523 1.00 90.00 88 SER A C 1
ATOM 693 O O . SER A 1 88 ? 2.220 -10.627 -26.518 1.00 90.00 88 SER A O 1
ATOM 695 N N . HIS A 1 89 ? 2.117 -8.697 -25.375 1.00 92.12 89 HIS A N 1
ATOM 696 C CA . HIS A 1 89 ? 1.218 -7.982 -26.277 1.00 92.12 89 HIS A CA 1
ATOM 697 C C . HIS A 1 89 ? 1.822 -6.632 -26.694 1.00 92.12 89 HIS A C 1
ATOM 699 O O . HIS A 1 89 ? 1.459 -5.586 -26.144 1.00 92.12 89 HIS A O 1
ATOM 705 N N . PRO A 1 90 ? 2.684 -6.601 -27.732 1.00 93.38 90 PRO A N 1
ATOM 706 C CA . PRO A 1 90 ? 3.363 -5.376 -28.165 1.00 93.38 90 PRO A CA 1
ATOM 707 C C . PRO A 1 90 ? 2.424 -4.216 -28.531 1.00 93.38 90 PRO A C 1
ATOM 709 O O . PRO A 1 90 ? 2.800 -3.052 -28.414 1.00 93.38 90 PRO A O 1
ATOM 712 N N . SER A 1 91 ? 1.186 -4.507 -28.948 1.00 93.44 91 SER A N 1
ATOM 713 C CA . SER A 1 91 ? 0.159 -3.496 -29.235 1.00 93.44 91 SER A CA 1
ATOM 714 C C . SER A 1 91 ? -0.370 -2.775 -27.990 1.00 93.44 91 SER A C 1
ATOM 716 O 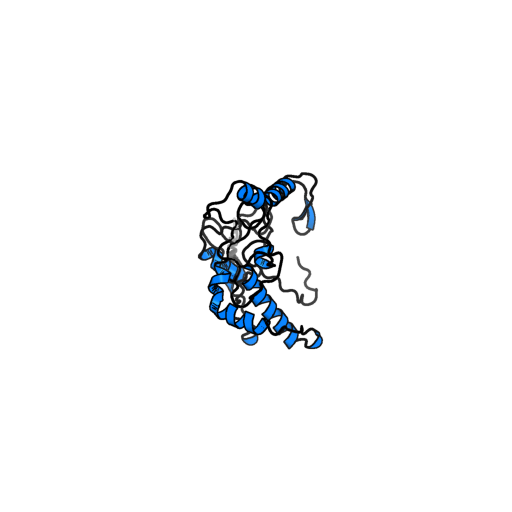O . SER A 1 91 ? -0.876 -1.663 -28.111 1.00 93.44 91 SER A O 1
ATOM 718 N N . ALA A 1 92 ? -0.270 -3.398 -26.813 1.00 91.25 92 ALA A N 1
ATOM 719 C CA . ALA A 1 92 ? -0.683 -2.844 -25.524 1.00 91.25 92 ALA A CA 1
ATOM 720 C C . ALA A 1 92 ? 0.494 -2.239 -24.732 1.00 91.25 92 ALA A C 1
ATOM 722 O O . ALA A 1 92 ? 0.293 -1.699 -23.644 1.00 91.25 92 ALA A O 1
ATOM 723 N N . ALA A 1 93 ? 1.719 -2.307 -25.268 1.00 94.00 93 ALA A N 1
ATOM 724 C CA . ALA A 1 93 ? 2.909 -1.804 -24.599 1.00 94.00 93 ALA A CA 1
ATOM 725 C C . ALA A 1 93 ? 2.826 -0.286 -24.362 1.00 94.00 93 ALA A C 1
ATOM 727 O O . ALA A 1 93 ? 2.626 0.516 -25.281 1.00 94.00 93 ALA A O 1
ATOM 728 N N . VAL A 1 94 ? 3.012 0.122 -23.106 1.00 93.50 94 VAL A N 1
ATOM 729 C CA . VAL A 1 94 ? 2.997 1.536 -22.723 1.00 93.50 94 VAL A CA 1
ATOM 730 C C . VAL A 1 94 ? 4.294 2.232 -23.134 1.00 93.50 94 VAL A C 1
ATOM 732 O O . VAL A 1 94 ? 5.383 1.656 -23.118 1.00 93.50 94 VAL A O 1
ATOM 735 N N . LYS A 1 95 ? 4.198 3.522 -23.470 1.00 93.50 95 LYS A N 1
ATOM 736 C CA . LYS A 1 95 ? 5.379 4.359 -23.709 1.00 93.50 95 LYS A CA 1
ATOM 737 C C . LYS A 1 95 ? 5.958 4.828 -22.379 1.00 93.50 95 LYS A C 1
ATOM 739 O O . LYS A 1 95 ? 5.343 5.631 -21.678 1.00 93.50 95 LYS A O 1
ATOM 744 N N . TRP A 1 96 ? 7.155 4.356 -22.054 1.00 93.31 96 TRP A N 1
ATOM 745 C CA . TRP A 1 96 ? 7.848 4.726 -20.824 1.00 93.31 96 TRP A CA 1
ATOM 746 C C . TRP A 1 96 ? 8.524 6.094 -20.916 1.00 93.31 96 TRP A C 1
ATOM 748 O O . TRP A 1 96 ? 9.044 6.494 -21.957 1.00 93.31 96 TRP A O 1
ATOM 758 N N . SER A 1 97 ? 8.555 6.804 -19.787 1.00 90.62 97 SER A N 1
ATOM 759 C CA . SER A 1 97 ? 9.386 8.000 -19.642 1.00 90.62 97 SER A CA 1
ATOM 760 C C . SER A 1 97 ? 10.837 7.623 -19.334 1.00 90.62 97 SER A C 1
ATOM 762 O O . SER A 1 97 ? 11.112 6.579 -18.739 1.00 90.62 97 SER A O 1
ATOM 764 N N . ASN A 1 98 ? 11.770 8.529 -19.633 1.00 86.38 98 ASN A N 1
ATOM 765 C CA . ASN A 1 98 ? 13.194 8.341 -19.327 1.00 86.38 98 ASN A CA 1
ATOM 766 C C . ASN A 1 98 ? 13.474 8.151 -17.819 1.00 86.38 98 ASN A C 1
ATOM 768 O O . ASN A 1 98 ? 14.516 7.617 -17.440 1.00 86.38 98 ASN A O 1
ATOM 772 N N . ASN A 1 99 ? 12.537 8.547 -16.951 1.00 87.75 99 ASN A N 1
ATOM 773 C CA . ASN A 1 99 ? 12.689 8.482 -15.499 1.00 87.75 99 ASN A CA 1
ATOM 774 C C . ASN A 1 99 ? 12.465 7.076 -14.920 1.00 87.75 99 ASN A C 1
ATOM 776 O O . ASN A 1 99 ? 12.901 6.811 -13.801 1.00 87.75 99 ASN A O 1
ATOM 780 N N . VAL A 1 100 ? 11.820 6.166 -15.659 1.00 91.69 100 VAL A N 1
ATOM 781 C CA . VAL A 1 100 ? 11.428 4.830 -15.164 1.00 91.69 100 VAL A CA 1
ATOM 782 C C . VAL A 1 100 ? 12.653 3.984 -14.827 1.00 91.69 100 VAL A C 1
ATOM 784 O O . VAL A 1 100 ? 12.733 3.405 -13.746 1.00 91.69 100 VAL A O 1
ATOM 787 N N . ASN A 1 101 ? 13.668 3.995 -15.692 1.00 91.69 101 ASN A N 1
ATOM 788 C CA . ASN A 1 101 ? 14.924 3.282 -15.444 1.00 91.69 101 ASN A CA 1
ATOM 789 C C . ASN A 1 101 ? 15.666 3.844 -14.221 1.00 91.69 101 ASN A C 1
ATOM 791 O O . ASN A 1 101 ? 16.220 3.097 -13.413 1.00 91.69 101 ASN A O 1
ATOM 795 N N . GLY A 1 102 ? 15.628 5.170 -14.048 1.00 92.06 102 GLY A N 1
ATOM 796 C CA . GLY A 1 102 ? 16.178 5.838 -12.872 1.00 92.06 102 GLY A CA 1
ATOM 797 C C . GLY A 1 102 ? 15.423 5.495 -11.585 1.00 92.06 102 GLY A C 1
ATOM 798 O O . GLY A 1 102 ? 16.048 5.344 -10.537 1.00 92.06 102 GLY A O 1
ATOM 799 N N . PHE A 1 103 ? 14.097 5.351 -11.645 1.00 92.44 103 PHE A N 1
ATOM 800 C CA . PHE A 1 103 ? 13.280 4.866 -10.532 1.00 92.44 103 PHE A CA 1
ATOM 801 C C . PHE A 1 103 ? 13.650 3.428 -10.168 1.00 92.44 103 PHE A C 1
ATOM 803 O O . PHE A 1 103 ? 14.029 3.193 -9.026 1.00 92.44 103 PHE A O 1
ATOM 810 N N . LYS A 1 104 ? 13.645 2.500 -11.132 1.00 92.44 104 LYS A N 1
ATOM 811 C CA . LYS A 1 104 ? 13.943 1.076 -10.905 1.00 92.44 104 LYS A CA 1
ATOM 812 C C . LYS A 1 104 ? 15.284 0.852 -10.216 1.00 92.44 104 LYS A C 1
ATOM 814 O O . LYS A 1 104 ? 15.354 0.136 -9.220 1.00 92.44 104 LYS A O 1
ATOM 819 N N . ARG A 1 105 ? 16.342 1.510 -10.707 1.00 92.38 105 ARG A N 1
ATOM 820 C CA . ARG A 1 105 ? 17.683 1.424 -10.107 1.00 92.38 105 ARG A CA 1
ATOM 821 C C . ARG A 1 105 ? 17.672 1.875 -8.644 1.00 92.38 105 ARG A C 1
ATOM 823 O O . ARG A 1 105 ? 18.121 1.141 -7.773 1.00 92.38 105 ARG A O 1
ATOM 830 N N . ARG A 1 106 ? 17.106 3.054 -8.370 1.00 92.50 106 ARG A N 1
ATOM 831 C CA . ARG A 1 106 ? 17.051 3.612 -7.010 1.00 92.50 106 ARG A CA 1
ATOM 832 C C . ARG A 1 106 ? 16.145 2.804 -6.091 1.00 92.50 106 ARG A C 1
ATOM 834 O O . ARG A 1 106 ? 16.454 2.672 -4.912 1.00 92.50 106 ARG A O 1
ATOM 841 N N . PHE A 1 107 ? 15.030 2.291 -6.608 1.00 92.81 107 PHE A N 1
ATOM 842 C CA . PHE A 1 107 ? 14.103 1.465 -5.846 1.00 92.81 107 PHE A CA 1
ATOM 843 C C . PHE A 1 107 ? 14.794 0.180 -5.404 1.00 92.81 107 PHE A C 1
ATOM 845 O O . PHE A 1 107 ? 14.742 -0.148 -4.227 1.00 92.81 107 PHE A O 1
ATOM 852 N N . LYS A 1 108 ? 15.549 -0.476 -6.294 1.00 91.81 108 LYS A N 1
ATOM 853 C CA . LYS A 1 108 ? 16.349 -1.654 -5.940 1.00 91.81 108 LYS A CA 1
ATOM 854 C C . LYS A 1 108 ? 17.352 -1.368 -4.816 1.00 91.81 108 LYS A C 1
ATOM 856 O O . LYS A 1 108 ? 17.482 -2.157 -3.889 1.00 91.81 108 LYS A O 1
ATOM 861 N N . GLU A 1 109 ? 18.024 -0.219 -4.864 1.00 91.88 109 GLU A N 1
ATOM 862 C CA . GLU A 1 109 ? 19.004 0.191 -3.845 1.00 91.88 109 GLU A CA 1
ATOM 863 C C . GLU A 1 109 ? 18.364 0.588 -2.503 1.00 91.88 109 GLU A C 1
ATOM 865 O O . GLU A 1 109 ? 18.961 0.387 -1.447 1.00 91.88 109 GLU A O 1
ATOM 870 N N . ARG A 1 110 ? 17.157 1.169 -2.522 1.00 91.44 110 ARG A N 1
ATOM 871 C CA . ARG A 1 110 ? 16.501 1.765 -1.343 1.00 91.44 110 ARG A CA 1
ATOM 872 C C . ARG A 1 110 ? 15.149 1.123 -1.013 1.00 91.44 110 ARG A C 1
ATOM 874 O O . ARG A 1 110 ? 14.339 1.729 -0.321 1.00 91.44 110 ARG A O 1
ATOM 881 N N . ARG A 1 111 ? 14.897 -0.110 -1.452 1.00 91.31 111 ARG A N 1
ATOM 882 C CA . ARG A 1 111 ? 13.632 -0.847 -1.241 1.00 91.31 111 ARG A CA 1
ATOM 883 C C . ARG A 1 111 ? 13.222 -0.907 0.228 1.00 91.31 111 ARG A C 1
ATOM 885 O O . ARG A 1 111 ? 12.065 -0.691 0.577 1.00 91.31 111 ARG A O 1
ATOM 892 N N . ASP A 1 112 ? 14.197 -1.129 1.099 1.00 91.44 112 ASP A N 1
ATOM 893 C CA . ASP A 1 112 ? 14.026 -1.136 2.551 1.00 91.44 112 ASP A CA 1
ATOM 894 C C . ASP A 1 112 ? 13.405 0.157 3.104 1.00 91.44 112 ASP A C 1
ATOM 896 O O . ASP A 1 112 ? 12.664 0.121 4.089 1.00 91.44 112 ASP A O 1
ATOM 900 N N . GLN A 1 113 ? 13.688 1.300 2.474 1.00 91.44 113 GLN A N 1
ATOM 901 C CA . GLN A 1 113 ? 13.099 2.591 2.825 1.00 91.44 113 GLN A CA 1
ATOM 902 C C . GLN A 1 113 ? 11.594 2.595 2.546 1.00 91.44 113 GLN A C 1
ATOM 904 O O . GLN A 1 113 ? 10.821 3.031 3.396 1.00 91.44 113 GLN A O 1
ATOM 909 N N . ALA A 1 114 ? 11.182 2.060 1.392 1.00 91.69 114 ALA A N 1
ATOM 910 C CA . ALA A 1 114 ? 9.782 1.955 0.994 1.00 91.69 114 ALA A CA 1
ATOM 911 C C . ALA A 1 114 ? 9.003 1.014 1.934 1.00 91.69 114 ALA A C 1
ATOM 913 O O . ALA A 1 114 ? 7.923 1.358 2.413 1.00 91.69 114 ALA A O 1
ATOM 914 N N . LEU A 1 115 ? 9.591 -0.139 2.285 1.00 92.38 115 LEU A N 1
ATOM 915 C CA . LEU A 1 115 ? 9.001 -1.106 3.224 1.00 92.38 115 LEU A CA 1
ATOM 916 C C . LEU A 1 115 ? 8.782 -0.517 4.625 1.00 92.38 115 LEU A C 1
ATOM 918 O O . LEU A 1 115 ? 7.734 -0.732 5.241 1.00 92.38 115 LEU A O 1
ATOM 922 N N . ARG A 1 116 ? 9.755 0.265 5.109 1.00 89.81 116 ARG A N 1
ATOM 923 C CA . ARG A 1 116 ? 9.694 1.007 6.382 1.00 89.81 116 ARG A CA 1
ATOM 924 C C . ARG A 1 116 ? 8.902 2.312 6.285 1.00 89.81 116 ARG A C 1
ATOM 926 O O . ARG A 1 116 ? 8.830 3.044 7.270 1.00 89.81 116 ARG A O 1
ATOM 933 N N . GLY A 1 117 ? 8.318 2.608 5.125 1.00 85.69 117 GLY A N 1
ATOM 934 C CA . GLY A 1 117 ? 7.590 3.841 4.874 1.00 85.69 117 GLY A CA 1
ATOM 935 C C . GLY A 1 117 ? 6.482 4.088 5.901 1.00 85.69 117 GLY A C 1
ATOM 936 O O . GLY A 1 117 ? 5.872 3.156 6.446 1.00 85.69 117 GLY A O 1
ATOM 937 N N . PHE A 1 118 ? 6.226 5.366 6.169 1.00 84.19 118 PHE A N 1
ATOM 938 C CA . PHE A 1 118 ? 5.161 5.794 7.068 1.00 84.19 118 PHE A CA 1
ATOM 939 C C . PHE A 1 118 ? 3.793 5.360 6.528 1.00 84.19 118 PHE A C 1
ATOM 941 O O . PHE A 1 118 ? 3.489 5.611 5.365 1.00 84.19 118 PHE A O 1
ATOM 948 N N . MET A 1 119 ? 2.979 4.739 7.386 1.00 85.19 119 MET A N 1
ATOM 949 C CA . MET A 1 119 ? 1.621 4.317 7.043 1.00 85.19 119 MET A CA 1
ATOM 950 C C . MET A 1 119 ? 0.632 5.429 7.345 1.00 85.19 119 MET A C 1
ATOM 952 O O . MET A 1 119 ? 0.520 5.884 8.492 1.00 85.19 119 MET A O 1
ATOM 956 N N . HIS A 1 120 ? -0.094 5.839 6.317 1.00 84.19 120 HIS A N 1
ATOM 957 C CA . HIS A 1 120 ? -1.059 6.913 6.426 1.00 84.19 120 HIS A CA 1
ATOM 958 C C . HIS A 1 120 ? -2.412 6.393 6.921 1.00 84.19 120 HIS A C 1
ATOM 960 O O . HIS A 1 120 ? -2.781 5.239 6.732 1.00 84.19 120 HIS A O 1
ATOM 966 N N . ASP A 1 121 ? -3.168 7.269 7.576 1.00 82.88 121 ASP A N 1
ATOM 967 C CA . ASP A 1 121 ? -4.513 6.982 8.062 1.00 82.88 121 ASP A CA 1
ATOM 968 C C . ASP A 1 121 ? -5.345 8.267 7.996 1.00 82.88 121 ASP A C 1
ATOM 970 O O . ASP A 1 121 ? -4.968 9.315 8.530 1.00 82.88 121 ASP A O 1
ATOM 974 N N . SER A 1 122 ? -6.482 8.190 7.304 1.00 81.75 122 SER A N 1
ATOM 975 C CA . SER A 1 122 ? -7.380 9.330 7.115 1.00 81.75 122 SER A CA 1
ATOM 976 C C . SER A 1 122 ? -8.346 9.563 8.274 1.00 81.75 122 SER A C 1
ATOM 978 O O . SER A 1 122 ? -8.967 10.626 8.323 1.00 81.75 122 SER A O 1
ATOM 980 N N . LEU A 1 123 ? -8.439 8.618 9.211 1.00 81.56 123 LEU A N 1
ATOM 981 C CA . LEU A 1 123 ? -9.278 8.691 10.406 1.00 81.56 123 LEU A CA 1
ATOM 982 C C . LEU A 1 123 ? -8.486 9.072 11.668 1.00 81.56 123 LEU A C 1
ATOM 984 O O . LEU A 1 123 ? -9.087 9.452 12.676 1.00 81.56 123 LEU A O 1
ATOM 988 N N . SER A 1 124 ? -7.152 9.062 11.596 1.00 80.31 124 SER A N 1
ATOM 989 C CA . SER A 1 124 ? -6.263 9.450 12.693 1.00 80.31 124 SER A CA 1
ATOM 990 C C . SER A 1 124 ? -5.570 10.789 12.451 1.00 80.31 124 SER A C 1
ATOM 992 O O . SER A 1 124 ? -4.986 11.056 11.399 1.00 80.31 124 SER A O 1
ATOM 994 N N . PHE A 1 125 ? -5.554 11.637 13.480 1.00 77.88 125 PHE A N 1
ATOM 995 C CA . PHE A 1 125 ? -4.793 12.883 13.440 1.00 77.88 125 PHE A CA 1
ATOM 996 C C . PHE A 1 125 ? -3.289 12.613 13.327 1.00 77.88 125 PHE A C 1
ATOM 998 O O . PHE A 1 125 ? -2.755 11.695 13.944 1.00 77.88 125 PHE A O 1
ATOM 1005 N N . GLY A 1 126 ? -2.594 13.440 12.544 1.00 70.50 126 GLY A N 1
ATOM 1006 C CA . GLY A 1 126 ? -1.139 13.349 12.398 1.00 70.50 126 GLY A CA 1
ATOM 1007 C C . GLY A 1 126 ? -0.651 12.206 11.503 1.00 70.50 126 GLY A C 1
ATOM 1008 O O . GLY A 1 126 ? 0.561 12.067 11.339 1.00 70.50 126 GLY A O 1
ATOM 1009 N N . ARG A 1 127 ? -1.555 11.442 10.870 1.00 73.94 127 ARG A N 1
ATOM 1010 C CA . ARG A 1 127 ? -1.225 10.331 9.961 1.00 73.94 127 ARG A CA 1
ATOM 1011 C C . ARG A 1 127 ? -1.415 10.645 8.469 1.00 73.94 127 ARG A C 1
ATOM 1013 O O . ARG A 1 127 ? -1.719 9.764 7.682 1.00 73.94 127 ARG A O 1
ATOM 1020 N N . GLY A 1 128 ? -1.214 11.899 8.053 1.00 72.31 128 GLY A N 1
ATOM 1021 C CA . GLY A 1 128 ? -1.293 12.309 6.636 1.00 72.31 128 GLY A CA 1
ATOM 1022 C C . GLY A 1 128 ? -2.404 13.310 6.347 1.00 72.31 128 GLY A C 1
ATOM 1023 O O . GLY A 1 128 ? -2.178 14.366 5.746 1.00 72.31 128 GLY A O 1
ATOM 1024 N N . THR A 1 129 ? -3.609 13.016 6.822 1.00 76.50 129 THR A N 1
ATOM 1025 C CA . THR A 1 129 ? -4.795 13.833 6.550 1.00 76.50 129 THR A CA 1
ATOM 1026 C C . THR A 1 129 ? -4.856 15.067 7.459 1.00 76.50 129 THR A C 1
ATOM 1028 O O . THR A 1 129 ? -4.485 15.023 8.632 1.00 76.50 129 THR A O 1
ATOM 1031 N N . GLY A 1 130 ? -5.295 16.205 6.903 1.00 75.25 130 GLY A N 1
ATOM 1032 C CA . GLY A 1 130 ? -5.452 17.455 7.661 1.00 75.25 130 GLY A CA 1
ATOM 1033 C C . GLY A 1 130 ? -6.547 17.343 8.728 1.00 75.25 130 GLY A C 1
ATOM 1034 O O . GLY A 1 130 ? -7.512 16.608 8.539 1.00 75.25 130 GLY A O 1
ATOM 1035 N N . PHE A 1 131 ? -6.439 18.091 9.828 1.00 75.12 131 PHE A N 1
ATOM 1036 C CA . PHE A 1 131 ? -7.311 17.952 11.006 1.00 75.12 131 PHE A CA 1
ATOM 1037 C C . PHE A 1 131 ? -8.808 18.039 10.675 1.00 75.12 131 PHE A C 1
ATOM 1039 O O . PHE A 1 131 ? -9.569 17.144 11.033 1.00 75.12 131 PHE A O 1
ATOM 1046 N N . PHE A 1 132 ? -9.237 19.061 9.928 1.00 78.31 132 PHE A N 1
ATOM 1047 C CA . PHE A 1 132 ? -10.654 19.205 9.560 1.00 78.31 132 PHE A CA 1
ATOM 1048 C C . PHE A 1 132 ? -11.149 18.097 8.628 1.00 78.31 132 PHE A C 1
ATOM 1050 O O . PHE A 1 132 ? -12.310 17.709 8.701 1.00 78.31 132 PHE A O 1
ATOM 1057 N N . ARG A 1 133 ? -10.269 17.545 7.784 1.00 81.81 133 ARG A N 1
ATOM 1058 C CA . ARG A 1 133 ? -10.614 16.390 6.949 1.00 81.81 133 ARG A CA 1
ATOM 1059 C C . ARG A 1 133 ? -10.767 15.128 7.787 1.00 81.81 133 ARG A C 1
ATOM 1061 O O . ARG A 1 133 ? -11.692 14.377 7.530 1.00 81.81 133 ARG A O 1
ATOM 1068 N N . VAL A 1 134 ? -9.916 14.916 8.793 1.00 84.12 134 VAL A N 1
ATOM 1069 C CA . VAL A 1 134 ? -10.074 13.794 9.734 1.00 84.12 134 VAL A CA 1
ATOM 1070 C C . VAL A 1 134 ? -11.417 13.896 10.460 1.00 84.12 134 VAL A C 1
ATOM 1072 O O . VAL A 1 134 ? -12.142 12.911 10.533 1.00 84.12 134 VAL A O 1
ATOM 1075 N N . LEU A 1 135 ? -11.789 15.086 10.949 1.00 86.62 135 LEU A N 1
ATOM 1076 C CA . LEU A 1 135 ? -13.101 15.305 11.570 1.00 86.62 135 LEU A CA 1
ATOM 1077 C C . LEU A 1 135 ? -14.256 15.031 10.604 1.00 86.62 135 LEU A C 1
ATOM 1079 O O . LEU A 1 135 ? -15.208 14.359 10.986 1.00 86.62 135 LEU A O 1
ATOM 1083 N N . LEU A 1 136 ? -14.158 15.511 9.361 1.00 88.94 136 LEU A N 1
ATOM 1084 C CA . LEU A 1 136 ? -15.155 15.246 8.326 1.00 88.94 136 LEU A CA 1
ATOM 1085 C C . LEU A 1 136 ? -15.293 13.745 8.052 1.00 88.94 136 LEU A C 1
ATOM 1087 O O . LEU A 1 136 ? -16.407 13.238 8.051 1.00 88.94 136 LEU A O 1
ATOM 1091 N N . TRP A 1 137 ? -14.186 13.024 7.860 1.00 87.00 137 TRP A N 1
ATOM 1092 C CA . TRP A 1 137 ? -14.230 11.581 7.626 1.00 87.00 137 TRP A CA 1
ATOM 1093 C C . TRP A 1 137 ? -14.821 10.842 8.821 1.00 87.00 137 TRP A C 1
ATOM 1095 O O . TRP A 1 137 ? -15.752 10.070 8.642 1.00 87.00 137 TRP A O 1
ATOM 1105 N N . ARG A 1 138 ? -14.393 11.160 10.049 1.00 88.62 138 ARG A N 1
ATOM 1106 C CA . ARG A 1 138 ? -14.992 10.598 11.270 1.00 88.62 138 ARG A CA 1
ATOM 1107 C C . ARG A 1 138 ? -16.484 10.905 11.390 1.00 88.62 138 ARG A C 1
ATOM 1109 O O . ARG A 1 138 ? -17.220 10.072 11.898 1.00 88.62 138 ARG A O 1
ATOM 1116 N N . PHE A 1 139 ? -16.935 12.074 10.945 1.00 89.56 139 PHE A N 1
ATOM 1117 C CA . PHE A 1 139 ? -18.358 12.397 10.902 1.00 89.56 139 PHE A CA 1
ATOM 1118 C C . PHE A 1 139 ? -19.099 11.528 9.879 1.00 89.56 139 PHE A C 1
ATOM 1120 O O . PHE A 1 139 ? -20.134 10.964 10.214 1.00 89.56 139 PHE A O 1
ATOM 1127 N N . LEU A 1 140 ? -18.558 11.373 8.666 1.00 88.19 140 LEU A N 1
ATOM 1128 C CA . LEU A 1 140 ? -19.154 10.528 7.627 1.00 88.19 140 LEU A CA 1
ATOM 1129 C C . LEU A 1 140 ? -19.216 9.052 8.052 1.00 88.19 140 LEU A C 1
ATOM 1131 O O . LEU A 1 140 ? -20.225 8.406 7.799 1.00 88.19 140 LEU A O 1
ATOM 1135 N N . GLU A 1 141 ? -18.212 8.549 8.778 1.00 87.88 141 GLU A N 1
ATOM 1136 C CA . GLU A 1 141 ? -18.219 7.199 9.373 1.00 87.88 141 GLU A CA 1
ATOM 1137 C C . GLU A 1 141 ? -19.399 6.961 10.332 1.00 87.88 141 GLU A C 1
ATOM 1139 O O . GLU A 1 141 ? -19.826 5.822 10.521 1.00 87.88 141 GLU A O 1
ATOM 1144 N N . TRP A 1 142 ? -19.926 8.033 10.934 1.00 86.88 142 TRP A N 1
ATOM 1145 C CA . TRP A 1 142 ? -21.057 8.011 11.863 1.00 86.88 142 TRP A CA 1
ATOM 1146 C C . TRP A 1 142 ? -22.365 8.523 11.245 1.00 86.88 142 TRP A C 1
ATOM 1148 O O . TRP A 1 142 ? -23.394 8.548 11.922 1.00 86.88 142 TRP A O 1
ATOM 1158 N N . PHE A 1 143 ? -22.355 8.953 9.981 1.00 87.38 143 PHE A N 1
ATOM 1159 C CA . PHE A 1 143 ? -23.512 9.594 9.369 1.00 87.38 143 PHE A CA 1
ATOM 1160 C C . PHE A 1 143 ? -24.509 8.543 8.849 1.00 87.38 143 PHE A C 1
ATOM 1162 O O . PHE A 1 143 ? -24.207 7.829 7.892 1.00 87.38 143 PHE A O 1
ATOM 1169 N N . PRO A 1 144 ? -25.729 8.455 9.413 1.00 84.44 144 PRO A N 1
ATOM 1170 C CA . PRO A 1 144 ? -26.627 7.315 9.205 1.00 84.44 144 PRO A CA 1
ATOM 1171 C C . PRO A 1 144 ? -27.309 7.276 7.833 1.00 84.44 144 PRO A C 1
ATOM 1173 O O . PRO A 1 144 ? -28.078 6.360 7.567 1.00 84.44 144 PRO A O 1
ATOM 1176 N N . LEU A 1 145 ? -27.072 8.259 6.961 1.00 86.88 145 LEU A N 1
ATOM 1177 C CA . LEU A 1 145 ? -27.643 8.288 5.609 1.00 86.88 145 LEU A CA 1
ATOM 1178 C C . LEU A 1 145 ? -26.716 7.679 4.554 1.00 86.88 145 LEU A C 1
ATOM 1180 O O . LEU A 1 145 ? -27.148 7.462 3.423 1.00 86.88 145 LEU A O 1
ATOM 1184 N N . ILE A 1 146 ? -25.456 7.403 4.899 1.00 84.38 146 ILE A N 1
ATOM 1185 C CA . ILE A 1 146 ? -24.517 6.777 3.970 1.00 84.38 146 ILE A CA 1
ATOM 1186 C C . ILE A 1 146 ? -24.794 5.280 3.939 1.00 84.38 146 ILE A C 1
ATOM 1188 O O . ILE A 1 146 ? -24.814 4.609 4.968 1.00 84.38 146 ILE A O 1
ATOM 1192 N N . THR A 1 147 ? -25.009 4.756 2.739 1.00 85.56 147 THR A N 1
ATOM 1193 C CA . THR A 1 147 ? -25.121 3.319 2.495 1.00 85.56 147 THR A CA 1
ATOM 1194 C C . THR A 1 147 ? -23.869 2.802 1.818 1.00 85.56 147 THR A C 1
ATOM 1196 O O . THR A 1 147 ? -23.302 3.500 0.974 1.00 85.56 147 THR A O 1
ATOM 1199 N N . ARG A 1 148 ? -23.491 1.562 2.115 1.00 85.81 148 ARG A N 1
ATOM 1200 C CA . ARG A 1 148 ? -22.353 0.886 1.493 1.00 85.81 148 ARG A CA 1
ATOM 1201 C C . ARG A 1 148 ? -22.775 -0.435 0.866 1.00 85.81 148 ARG A C 1
ATOM 1203 O O . ARG A 1 148 ? -23.786 -1.014 1.249 1.00 85.81 148 ARG A O 1
ATOM 1210 N N . TRP A 1 149 ? -22.005 -0.875 -0.119 1.00 85.06 149 TRP A N 1
ATOM 1211 C CA . TRP A 1 149 ? -22.167 -2.187 -0.727 1.00 85.06 149 TRP A CA 1
ATOM 1212 C C . TRP A 1 149 ? -21.273 -3.182 0.002 1.00 85.06 149 TRP A C 1
ATOM 1214 O O . TRP A 1 149 ? -20.056 -3.008 0.009 1.00 85.06 149 TRP A O 1
ATOM 1224 N N . GLU A 1 150 ? -21.881 -4.197 0.606 1.00 84.88 150 GLU A N 1
ATOM 1225 C CA . GLU A 1 150 ? -21.182 -5.313 1.245 1.00 84.88 150 GLU A CA 1
ATOM 1226 C C . GLU A 1 150 ? -21.572 -6.624 0.575 1.00 84.88 150 GLU A C 1
ATOM 1228 O O . GLU A 1 150 ? -22.700 -6.786 0.091 1.00 84.88 150 GLU A O 1
ATOM 1233 N N . LEU A 1 151 ? -20.626 -7.557 0.555 1.00 82.56 151 LEU A N 1
ATOM 1234 C CA . LEU A 1 151 ? -20.843 -8.898 0.049 1.00 82.56 151 LEU A CA 1
ATOM 1235 C C . LEU A 1 151 ? -21.285 -9.791 1.212 1.00 82.56 151 LEU A C 1
ATOM 1237 O O . LEU A 1 151 ? -20.467 -10.216 2.018 1.00 82.56 151 LEU A O 1
ATOM 1241 N N . VAL A 1 152 ? -22.581 -10.085 1.297 1.00 80.62 152 VAL A N 1
ATOM 1242 C CA . VAL A 1 152 ? -23.147 -10.930 2.359 1.00 80.62 152 VAL A CA 1
ATOM 1243 C C . VAL A 1 152 ? -23.562 -12.262 1.750 1.00 80.62 152 VAL A C 1
ATOM 1245 O O . VAL A 1 152 ? -24.386 -12.291 0.835 1.00 80.62 152 VAL A O 1
ATOM 1248 N N . GLY A 1 153 ? -22.962 -13.367 2.208 1.00 78.44 153 GLY A N 1
ATOM 1249 C CA . GLY A 1 153 ? -23.290 -14.724 1.752 1.00 78.44 153 GLY A CA 1
ATOM 1250 C C . GLY A 1 153 ? -23.164 -14.951 0.237 1.00 78.44 153 GLY A C 1
ATOM 1251 O O . GLY A 1 153 ? -23.773 -15.886 -0.277 1.00 78.44 153 GLY A O 1
ATOM 1252 N N . ASN A 1 154 ? -22.395 -14.107 -0.471 1.00 77.62 154 ASN A N 1
ATOM 1253 C CA . ASN A 1 154 ? -22.227 -14.062 -1.934 1.00 77.62 154 ASN A CA 1
ATOM 1254 C C . ASN A 1 154 ? -23.254 -13.218 -2.728 1.00 77.62 154 ASN A C 1
ATOM 1256 O O . ASN A 1 154 ? -23.379 -13.385 -3.942 1.00 77.62 154 ASN A O 1
ATOM 1260 N N . GLN A 1 155 ? -23.971 -12.293 -2.083 1.00 84.56 155 GLN A N 1
ATOM 1261 C CA . GLN A 1 155 ? -24.777 -11.273 -2.763 1.00 84.56 155 GLN A CA 1
ATOM 1262 C C . GLN A 1 155 ? -24.360 -9.861 -2.354 1.00 84.56 155 GLN A C 1
ATOM 1264 O O . GLN A 1 155 ? -24.132 -9.572 -1.180 1.00 84.56 155 GLN A O 1
ATOM 1269 N N . TRP A 1 156 ? -24.291 -8.967 -3.341 1.00 85.69 156 TRP A N 1
ATOM 1270 C CA . TRP A 1 156 ? -24.104 -7.543 -3.096 1.00 85.69 156 TRP A CA 1
ATOM 1271 C C . TRP A 1 156 ? -25.366 -6.972 -2.463 1.00 85.69 156 TRP A C 1
ATOM 1273 O O . TRP A 1 156 ? -26.441 -6.986 -3.065 1.00 85.69 156 TRP A O 1
ATOM 1283 N N . SER A 1 157 ? -25.227 -6.458 -1.249 1.00 86.88 157 SER A N 1
ATOM 1284 C CA . SER A 1 157 ? -26.321 -5.877 -0.483 1.00 86.88 157 SER A CA 1
ATOM 1285 C C . SER A 1 157 ? -25.994 -4.441 -0.085 1.00 86.88 157 SER A C 1
ATOM 1287 O O . SER A 1 157 ? -24.842 -4.091 0.176 1.00 86.88 157 SER A O 1
ATOM 1289 N N . ASN A 1 158 ? -27.015 -3.581 -0.076 1.00 89.12 158 ASN A N 1
ATOM 1290 C CA . ASN A 1 158 ? -26.882 -2.209 0.392 1.00 89.12 158 ASN A CA 1
ATOM 1291 C C . ASN A 1 158 ? -27.071 -2.187 1.914 1.00 89.12 158 ASN A C 1
ATOM 1293 O O . ASN A 1 158 ? -28.196 -2.250 2.413 1.00 89.12 158 ASN A O 1
ATOM 1297 N N . VAL A 1 159 ? -25.964 -2.119 2.647 1.00 84.75 159 VAL A N 1
ATOM 1298 C CA . VAL A 1 159 ? -25.944 -2.130 4.108 1.00 84.75 159 VAL A CA 1
ATOM 1299 C C . VAL A 1 159 ? -25.832 -0.700 4.625 1.00 84.75 159 VAL A C 1
ATOM 1301 O O . VAL A 1 159 ? -25.048 0.119 4.138 1.00 84.75 159 VAL A O 1
ATOM 1304 N N . ARG A 1 160 ? -26.657 -0.385 5.625 1.00 85.69 160 ARG A N 1
ATOM 1305 C CA . ARG A 1 160 ? -26.644 0.904 6.334 1.00 85.69 160 ARG A CA 1
ATOM 1306 C C . ARG A 1 160 ? -26.235 0.756 7.789 1.00 85.69 160 ARG A C 1
ATOM 1308 O O . ARG A 1 160 ? -25.487 1.581 8.300 1.00 85.69 160 ARG A O 1
ATOM 1315 N N . PHE A 1 161 ? -26.740 -0.292 8.434 1.00 84.69 161 PHE A N 1
ATOM 1316 C CA . PHE A 1 161 ? -26.437 -0.631 9.815 1.00 84.69 161 PHE A CA 1
ATOM 1317 C C . PHE A 1 161 ? -25.814 -2.028 9.871 1.00 84.69 161 PHE A C 1
ATOM 1319 O O . PHE A 1 161 ? -26.331 -2.913 9.189 1.00 84.69 161 PHE A O 1
ATOM 1326 N N . PRO A 1 162 ? -24.750 -2.233 10.669 1.00 84.94 162 PRO A N 1
ATOM 1327 C CA . PRO A 1 162 ? -24.076 -1.252 11.539 1.00 84.94 162 PRO A CA 1
ATOM 1328 C C . PRO A 1 162 ? -23.382 -0.131 10.746 1.00 84.94 162 PRO A C 1
ATOM 1330 O O . PRO A 1 162 ? -23.152 -0.289 9.552 1.00 84.94 162 PRO A O 1
ATOM 1333 N N . LEU A 1 163 ? -23.107 1.017 11.377 1.00 86.31 163 LEU A N 1
ATOM 1334 C CA . LEU A 1 163 ? -22.353 2.110 10.741 1.00 86.31 163 LEU A CA 1
ATOM 1335 C C . LEU A 1 163 ? -20.913 1.661 10.454 1.00 86.31 163 LEU A C 1
ATOM 1337 O O . LEU A 1 163 ? -20.414 0.761 11.121 1.00 86.31 163 LEU A O 1
ATOM 1341 N N . ASN A 1 164 ? -20.250 2.296 9.484 1.00 82.19 164 ASN A N 1
ATOM 1342 C CA . ASN A 1 164 ? -18.938 1.843 9.020 1.00 82.19 164 ASN A CA 1
ATOM 1343 C C . ASN A 1 164 ? -17.855 1.995 10.100 1.00 82.19 164 ASN A C 1
ATOM 1345 O O . ASN A 1 164 ? -17.044 1.103 10.247 1.00 82.19 164 ASN A O 1
ATOM 1349 N N . MET A 1 165 ? -17.854 3.057 10.916 1.00 86.25 165 MET A N 1
ATOM 1350 C CA . MET A 1 165 ? -16.961 3.182 12.088 1.00 86.25 165 MET A CA 1
ATOM 1351 C C . MET A 1 165 ? -15.462 2.883 11.824 1.00 86.25 165 MET A C 1
ATOM 1353 O O . MET A 1 165 ? -14.730 2.518 12.746 1.00 86.25 165 MET A O 1
ATOM 1357 N N . GLY A 1 166 ? -14.983 3.082 10.594 1.00 82.94 166 GLY A N 1
ATOM 1358 C CA . GLY A 1 166 ? -13.629 2.718 10.172 1.00 82.94 166 GLY A CA 1
ATOM 1359 C C . GLY A 1 166 ? -13.400 1.214 9.995 1.00 82.94 166 GLY A C 1
ATOM 1360 O O . GLY A 1 166 ? -12.282 0.752 10.232 1.00 82.94 166 GLY A O 1
ATOM 1361 N N . ASP A 1 167 ? -14.435 0.460 9.622 1.00 85.00 167 ASP A N 1
ATOM 1362 C CA . ASP A 1 167 ? -14.344 -0.977 9.380 1.00 85.00 167 ASP A CA 1
ATOM 1363 C C . ASP A 1 167 ? -13.405 -1.297 8.212 1.00 85.00 167 ASP A C 1
ATOM 1365 O O . ASP A 1 167 ? -13.151 -0.488 7.309 1.00 85.00 167 ASP A O 1
ATOM 1369 N N . THR A 1 168 ? -12.841 -2.494 8.267 1.00 87.56 168 THR A N 1
ATOM 1370 C CA . THR A 1 168 ? -11.893 -2.993 7.277 1.00 87.56 168 THR A CA 1
ATOM 1371 C C . THR A 1 168 ? -12.597 -3.779 6.185 1.00 87.56 168 THR A C 1
ATOM 1373 O O . THR A 1 168 ? -13.655 -4.350 6.403 1.00 87.56 168 THR A O 1
ATOM 1376 N N . ARG A 1 169 ? -11.989 -3.839 4.998 1.00 88.00 169 ARG A N 1
ATOM 1377 C CA . ARG A 1 169 ? -12.500 -4.684 3.914 1.00 88.00 169 ARG A CA 1
ATOM 1378 C C . ARG A 1 169 ? -12.214 -6.154 4.182 1.00 88.00 169 ARG A C 1
ATOM 1380 O O . ARG A 1 169 ? -11.119 -6.488 4.644 1.00 88.00 169 ARG A O 1
ATOM 1387 N N . ASP A 1 170 ? -13.150 -6.996 3.781 1.00 90.31 170 ASP A N 1
ATOM 1388 C CA . ASP A 1 170 ? -12.962 -8.440 3.767 1.00 90.31 170 ASP A CA 1
ATOM 1389 C C . ASP A 1 170 ? -11.896 -8.830 2.736 1.00 90.31 170 ASP A C 1
ATOM 1391 O O . ASP A 1 170 ? -11.785 -8.226 1.666 1.00 90.31 170 ASP A O 1
ATOM 1395 N N . ILE A 1 171 ? -11.097 -9.834 3.083 1.00 91.31 171 ILE A N 1
ATOM 1396 C CA . ILE A 1 171 ? -10.060 -10.428 2.244 1.00 91.31 171 ILE A CA 1
ATOM 1397 C C . ILE A 1 171 ? -10.547 -11.818 1.832 1.00 91.31 171 ILE A C 1
ATOM 1399 O O . ILE A 1 171 ? -10.847 -12.633 2.707 1.00 91.31 171 ILE A O 1
ATOM 1403 N N . PRO A 1 172 ? -10.606 -12.143 0.533 1.00 90.06 172 PRO A N 1
ATOM 1404 C CA . PRO A 1 172 ? -11.036 -13.466 0.104 1.00 90.06 172 PRO A CA 1
ATOM 1405 C C . PRO A 1 172 ? -10.023 -14.548 0.522 1.00 90.06 172 PRO A C 1
ATOM 1407 O O . PRO A 1 172 ? -8.836 -14.284 0.710 1.00 90.06 172 PRO A O 1
ATOM 1410 N N . HIS A 1 173 ? -10.484 -15.788 0.695 1.00 89.38 173 HIS A N 1
ATOM 1411 C CA . HIS A 1 173 ? -9.627 -16.897 1.146 1.00 89.38 173 HIS A CA 1
ATOM 1412 C C . HIS A 1 173 ? -8.513 -17.261 0.154 1.00 89.38 173 HIS A C 1
ATOM 1414 O O . HIS A 1 173 ? -7.480 -17.792 0.551 1.00 89.38 173 HIS A O 1
ATOM 1420 N N . ASP A 1 174 ? -8.718 -16.977 -1.127 1.00 89.38 174 ASP A N 1
ATOM 1421 C CA . ASP A 1 174 ? -7.763 -17.163 -2.218 1.00 89.38 174 ASP A CA 1
ATOM 1422 C C . ASP A 1 174 ? -6.988 -15.876 -2.555 1.00 89.38 174 ASP A C 1
ATOM 1424 O O . ASP A 1 174 ? -6.330 -15.806 -3.593 1.00 89.38 174 ASP A O 1
ATOM 1428 N N . ALA A 1 175 ? -7.026 -14.865 -1.677 1.00 92.25 175 ALA A N 1
ATOM 1429 C CA . ALA A 1 175 ? -6.300 -13.618 -1.874 1.00 92.25 175 ALA A CA 1
ATOM 1430 C C . ALA A 1 175 ? -4.798 -13.848 -2.071 1.00 92.25 175 ALA A C 1
ATOM 1432 O O . ALA A 1 175 ? -4.136 -14.539 -1.290 1.00 92.25 175 ALA A O 1
ATOM 1433 N N . VAL A 1 176 ? -4.246 -13.169 -3.076 1.00 94.38 176 VAL A N 1
ATOM 1434 C CA . VAL A 1 176 ? -2.806 -13.115 -3.309 1.00 94.38 176 VAL A CA 1
ATOM 1435 C C . VAL A 1 176 ? -2.220 -11.943 -2.527 1.00 94.38 176 VAL A C 1
ATOM 1437 O O . VAL A 1 176 ? -2.559 -10.785 -2.746 1.00 94.38 176 VAL A O 1
ATOM 1440 N N . LEU A 1 177 ? -1.317 -12.238 -1.605 1.00 95.94 177 LEU A N 1
ATOM 1441 C CA . LEU A 1 177 ? -0.657 -11.295 -0.714 1.00 95.94 177 LEU A CA 1
ATOM 1442 C C . LEU A 1 177 ? 0.745 -10.971 -1.239 1.00 95.94 177 LEU A C 1
ATOM 1444 O O . LEU A 1 177 ? 1.520 -11.873 -1.558 1.00 95.94 177 LEU A O 1
ATOM 1448 N N . HIS A 1 178 ? 1.106 -9.693 -1.295 1.00 96.19 178 HIS A N 1
ATOM 1449 C CA . HIS A 1 178 ? 2.461 -9.279 -1.6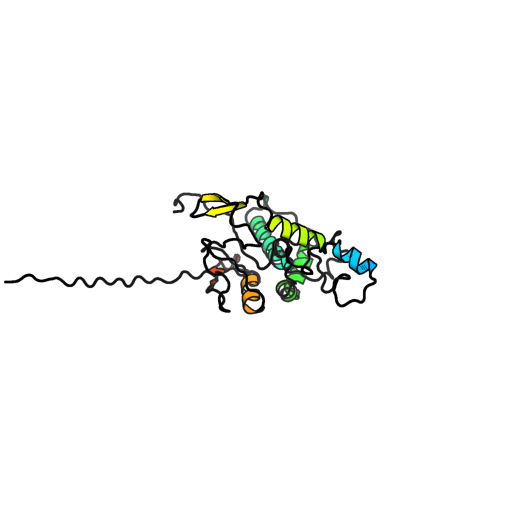55 1.00 96.19 178 HIS A CA 1
ATOM 1450 C C . HIS A 1 178 ? 3.430 -9.447 -0.472 1.00 96.19 178 HIS A C 1
ATOM 1452 O O . HIS A 1 178 ? 3.071 -9.194 0.679 1.00 96.19 178 HIS A O 1
ATOM 1458 N N . GLU A 1 179 ? 4.696 -9.791 -0.727 1.00 95.12 179 GLU A N 1
ATOM 1459 C CA . GLU A 1 179 ? 5.701 -10.018 0.327 1.00 95.12 179 GLU A CA 1
ATOM 1460 C C . GLU A 1 179 ? 5.895 -8.828 1.283 1.00 95.12 179 GLU A C 1
ATOM 1462 O O . GLU A 1 179 ? 6.211 -9.009 2.458 1.00 95.12 179 GLU A O 1
ATOM 1467 N N . SER A 1 180 ? 5.668 -7.599 0.807 1.00 95.69 180 SER A N 1
ATOM 1468 C CA . SER A 1 180 ? 5.771 -6.392 1.634 1.00 95.69 180 SER A CA 1
ATOM 1469 C C . SER A 1 180 ? 4.736 -6.364 2.759 1.00 95.69 180 SER A C 1
ATOM 1471 O O . SER A 1 180 ? 5.022 -5.820 3.829 1.00 95.69 180 SER A O 1
ATOM 1473 N N . LEU A 1 181 ? 3.564 -6.978 2.553 1.00 96.06 181 LEU A N 1
ATOM 1474 C CA . LEU A 1 181 ? 2.542 -7.143 3.584 1.00 96.06 181 LEU A CA 1
ATOM 1475 C C . LEU A 1 181 ? 3.069 -8.048 4.698 1.00 96.06 181 LEU A C 1
ATOM 1477 O O . LEU A 1 181 ? 3.072 -7.653 5.864 1.00 96.06 181 LEU A O 1
ATOM 1481 N N . LEU A 1 182 ? 3.595 -9.219 4.330 1.00 95.25 182 LEU A N 1
ATOM 1482 C CA . LEU A 1 182 ? 4.166 -10.181 5.272 1.00 95.25 182 LEU A CA 1
ATOM 1483 C C . LEU A 1 182 ? 5.366 -9.600 6.011 1.00 95.25 182 LEU A C 1
ATOM 1485 O O . LEU A 1 182 ? 5.451 -9.716 7.234 1.00 95.25 182 LEU A O 1
ATOM 1489 N N . TRP A 1 183 ? 6.269 -8.932 5.292 1.00 95.19 183 TRP A N 1
ATOM 1490 C CA . TRP A 1 183 ? 7.421 -8.260 5.882 1.00 95.19 183 TRP A CA 1
ATOM 1491 C C . TRP A 1 183 ? 6.978 -7.317 7.003 1.00 95.19 183 TRP A C 1
ATOM 1493 O O . TRP A 1 183 ? 7.533 -7.354 8.103 1.00 95.19 183 TRP A O 1
ATOM 1503 N N . ARG A 1 184 ? 5.926 -6.523 6.765 1.00 94.88 184 ARG A N 1
ATOM 1504 C CA . ARG A 1 184 ? 5.424 -5.566 7.752 1.00 94.88 184 ARG A CA 1
ATOM 1505 C C . ARG A 1 184 ? 4.707 -6.238 8.920 1.00 94.88 184 ARG A C 1
ATOM 1507 O O . ARG A 1 184 ? 4.941 -5.835 10.053 1.00 94.88 184 ARG A O 1
ATOM 1514 N N . LEU A 1 185 ? 3.907 -7.279 8.675 1.00 95.19 185 LEU A N 1
ATOM 1515 C CA . LEU A 1 185 ? 3.238 -8.055 9.733 1.00 95.19 185 LEU A CA 1
ATOM 1516 C C . LEU A 1 185 ? 4.235 -8.637 10.749 1.00 95.19 185 LEU A C 1
ATOM 1518 O O . LEU A 1 185 ? 3.943 -8.649 11.950 1.00 95.19 185 LEU A O 1
ATOM 1522 N N . HIS A 1 186 ? 5.411 -9.063 10.275 1.00 94.50 186 HIS A N 1
ATOM 1523 C CA . HIS A 1 186 ? 6.480 -9.623 11.105 1.00 94.50 186 HIS A CA 1
ATOM 1524 C C . HIS A 1 186 ? 7.380 -8.564 11.755 1.00 94.50 186 HIS A C 1
ATOM 1526 O O . HIS A 1 186 ? 7.811 -8.741 12.892 1.00 94.50 186 HIS A O 1
ATOM 1532 N N . LYS A 1 187 ? 7.720 -7.486 11.037 1.00 93.88 187 LYS A N 1
ATOM 1533 C CA . LYS A 1 187 ? 8.694 -6.486 11.510 1.00 93.88 187 LYS A CA 1
ATOM 1534 C C . LYS A 1 187 ? 8.082 -5.388 12.370 1.00 93.88 187 LYS A C 1
ATOM 1536 O O . LYS A 1 187 ? 8.783 -4.842 13.218 1.00 93.88 187 LYS A O 1
ATOM 1541 N N . ASP A 1 188 ? 6.812 -5.058 12.156 1.00 91.62 188 ASP A N 1
ATOM 1542 C CA . ASP A 1 188 ? 6.111 -4.009 12.890 1.00 91.62 188 ASP A CA 1
ATOM 1543 C C . ASP A 1 188 ? 5.100 -4.634 13.873 1.00 91.62 188 ASP A C 1
ATOM 1545 O O . ASP A 1 188 ? 4.042 -5.124 13.460 1.00 91.62 188 ASP A O 1
ATOM 1549 N N . PRO A 1 189 ? 5.381 -4.629 15.190 1.00 90.12 189 PRO A N 1
ATOM 1550 C CA . PRO A 1 189 ? 4.456 -5.173 16.180 1.00 90.12 189 PRO A CA 1
ATOM 1551 C C . PRO A 1 189 ? 3.176 -4.337 16.304 1.00 90.12 189 PRO A C 1
ATOM 1553 O O . PRO A 1 189 ? 2.159 -4.866 16.744 1.00 90.12 189 PRO A O 1
ATOM 1556 N N . THR A 1 190 ? 3.203 -3.059 15.903 1.00 89.88 190 THR A N 1
ATOM 1557 C CA . THR A 1 190 ? 2.036 -2.164 15.938 1.00 89.88 190 THR A CA 1
ATOM 1558 C C . THR A 1 190 ? 1.117 -2.349 14.733 1.00 89.88 190 THR A C 1
ATOM 1560 O O . THR A 1 190 ? -0.028 -1.893 14.749 1.00 89.88 190 THR A O 1
ATOM 1563 N N . TYR A 1 191 ? 1.591 -3.046 13.697 1.00 92.00 191 TYR A N 1
ATOM 1564 C CA . TYR A 1 191 ? 0.802 -3.353 12.518 1.00 92.00 191 TYR A CA 1
ATOM 1565 C C . TYR A 1 191 ? -0.058 -4.604 12.747 1.00 92.00 191 TYR A C 1
ATOM 1567 O O . TYR A 1 191 ? 0.413 -5.741 12.647 1.00 92.00 191 TYR A O 1
ATOM 1575 N N . CYS A 1 192 ? -1.330 -4.361 13.072 1.00 92.44 192 CYS A N 1
ATOM 1576 C CA . CYS A 1 192 ? -2.359 -5.368 13.340 1.00 92.44 192 CYS A CA 1
ATOM 1577 C C . CYS A 1 192 ? -3.641 -5.026 12.553 1.00 92.44 192 CYS A C 1
ATOM 1579 O O . CYS A 1 192 ? -4.582 -4.474 13.135 1.00 92.44 192 CYS A O 1
ATOM 1581 N N . PRO A 1 193 ? -3.667 -5.270 11.228 1.00 93.06 193 PRO A N 1
ATOM 1582 C CA . PRO A 1 193 ? -4.857 -5.030 10.415 1.00 93.06 193 PRO A CA 1
ATOM 1583 C C . PRO A 1 193 ? -6.026 -5.894 10.902 1.00 93.06 193 PRO A C 1
ATOM 1585 O O . PRO A 1 193 ? -5.833 -7.041 11.298 1.00 93.06 193 PRO A O 1
ATOM 1588 N N . ARG A 1 194 ? -7.239 -5.330 10.884 1.00 91.81 194 ARG A N 1
ATOM 1589 C CA . ARG A 1 194 ? -8.459 -5.999 11.371 1.00 91.81 194 ARG A CA 1
ATOM 1590 C C . ARG A 1 194 ? -9.217 -6.775 10.293 1.00 91.81 194 ARG A C 1
ATOM 1592 O O . ARG A 1 194 ? -10.201 -7.424 10.623 1.00 91.81 194 ARG A O 1
ATOM 1599 N N . ASN A 1 195 ? -8.731 -6.738 9.053 1.00 93.19 195 ASN A N 1
ATOM 1600 C CA . ASN A 1 195 ? -9.321 -7.439 7.920 1.00 93.19 195 ASN A CA 1
ATOM 1601 C C . ASN A 1 195 ? -9.517 -8.930 8.231 1.00 93.19 195 ASN A C 1
ATOM 1603 O O . ASN A 1 195 ? -8.609 -9.580 8.757 1.00 93.19 195 ASN A O 1
ATOM 1607 N N . ASN A 1 196 ? -10.665 -9.483 7.861 1.00 91.88 196 ASN A N 1
ATOM 1608 C CA . ASN A 1 196 ? -11.024 -10.892 8.021 1.00 91.88 196 ASN A CA 1
ATOM 1609 C C . ASN A 1 196 ? -11.553 -11.450 6.686 1.00 91.88 196 ASN A C 1
ATOM 1611 O O . ASN A 1 196 ? -11.449 -10.780 5.663 1.00 91.88 196 ASN A O 1
ATOM 1615 N N . HIS A 1 197 ? -12.096 -12.667 6.681 1.00 89.81 197 HIS A N 1
ATOM 1616 C CA . HIS A 1 197 ? -12.690 -13.279 5.484 1.00 89.81 197 HIS A CA 1
ATOM 1617 C C . HIS A 1 197 ? -14.197 -12.990 5.324 1.00 89.81 197 HIS A C 1
ATOM 1619 O O . HIS A 1 197 ? -14.889 -13.719 4.618 1.00 89.81 197 HIS A O 1
ATOM 1625 N N . GLY A 1 198 ? -14.710 -11.950 5.989 1.00 84.19 198 GLY A N 1
ATOM 1626 C CA . GLY A 1 198 ? -16.135 -11.650 6.108 1.00 84.19 198 GLY A CA 1
ATOM 1627 C C . GLY A 1 198 ? -16.789 -12.227 7.367 1.00 84.19 198 GLY A C 1
ATOM 1628 O O . GLY A 1 198 ? -16.134 -12.797 8.243 1.00 84.19 198 GLY A O 1
ATOM 1629 N N . GLU A 1 199 ? -18.107 -12.026 7.468 1.00 72.88 199 GLU A N 1
ATOM 1630 C CA . GLU A 1 199 ? -19.018 -12.679 8.431 1.00 72.88 199 GLU A CA 1
ATOM 1631 C C . GLU A 1 199 ? -18.624 -12.564 9.923 1.00 72.88 199 GLU A C 1
ATOM 1633 O O . GLU A 1 199 ? -18.896 -13.454 10.725 1.00 72.88 199 GLU A O 1
ATOM 1638 N N . HIS A 1 200 ? -18.008 -11.446 10.326 1.00 72.88 200 HIS A N 1
ATOM 1639 C CA . HIS A 1 200 ? -17.544 -11.190 11.704 1.00 72.88 200 HIS A CA 1
ATOM 1640 C C . HIS A 1 200 ? -16.480 -12.172 12.229 1.00 72.88 200 HIS A C 1
ATOM 1642 O O . HIS A 1 200 ? -16.333 -12.360 13.440 1.00 72.88 200 HIS A O 1
ATOM 1648 N N . LEU A 1 201 ? -15.696 -12.767 11.330 1.00 84.38 201 LEU A N 1
ATOM 1649 C CA . LEU A 1 201 ? -14.559 -13.608 11.693 1.00 84.38 201 LEU A CA 1
ATOM 1650 C C . LEU A 1 201 ? -13.433 -12.800 12.373 1.00 84.38 201 LEU A C 1
ATOM 1652 O O . LEU A 1 201 ? -13.324 -11.582 12.184 1.00 84.38 201 LEU A O 1
ATOM 1656 N N . PRO A 1 202 ? -12.560 -13.451 13.167 1.00 89.38 202 PRO A N 1
ATOM 1657 C CA . PRO A 1 202 ? -11.359 -12.801 13.679 1.00 89.38 202 PRO A CA 1
ATOM 1658 C C . PRO A 1 202 ? -10.436 -12.350 12.530 1.00 89.38 202 PRO A C 1
ATOM 1660 O O . PRO A 1 202 ? -10.512 -12.898 11.427 1.00 89.38 202 PRO A O 1
ATOM 1663 N N . PRO A 1 203 ? -9.536 -11.377 12.775 1.00 93.69 203 PRO A N 1
ATOM 1664 C CA . PRO A 1 203 ? -8.588 -10.909 11.770 1.00 93.69 203 PRO A CA 1
ATOM 1665 C C . PRO A 1 203 ? -7.805 -12.054 11.119 1.00 93.69 203 PRO A C 1
ATOM 1667 O O . PRO A 1 203 ? -7.189 -12.864 11.811 1.00 93.69 203 PRO A O 1
ATOM 1670 N N . CYS A 1 204 ? -7.803 -12.094 9.788 1.00 93.25 204 CYS A N 1
ATOM 1671 C CA . CYS A 1 204 ? -7.238 -13.196 9.009 1.00 93.25 204 CYS A CA 1
ATOM 1672 C C . CYS A 1 204 ? -5.732 -13.068 8.762 1.00 93.25 204 CYS A C 1
ATOM 1674 O O . CYS A 1 204 ? -5.090 -14.066 8.481 1.00 93.25 204 CYS A O 1
ATOM 1676 N N . LEU A 1 205 ? -5.152 -11.865 8.864 1.00 94.50 205 LEU A N 1
ATOM 1677 C CA . LEU A 1 205 ? -3.726 -11.634 8.586 1.00 94.50 205 LEU A CA 1
ATOM 1678 C C . LEU A 1 205 ? -2.837 -11.799 9.824 1.00 94.50 205 LEU A C 1
ATOM 1680 O O . LEU A 1 205 ? -1.709 -12.286 9.728 1.00 94.50 205 LEU A O 1
ATOM 1684 N N . LYS A 1 206 ? -3.319 -11.339 10.983 1.00 93.62 206 LYS A N 1
ATOM 1685 C CA . LYS A 1 206 ? -2.600 -11.412 12.257 1.00 93.62 206 LYS A CA 1
ATOM 1686 C C . LYS A 1 206 ? -3.575 -11.382 13.422 1.00 93.62 206 LYS A C 1
ATOM 1688 O O . LYS A 1 206 ? -4.308 -10.410 13.594 1.00 93.62 206 LYS A O 1
ATOM 1693 N N . HIS A 1 207 ? -3.538 -12.412 14.257 1.00 91.94 207 HIS A N 1
ATOM 1694 C CA . HIS A 1 207 ? -4.425 -12.554 15.404 1.00 91.94 207 HIS A CA 1
ATOM 1695 C C . HIS A 1 207 ? -3.638 -13.020 16.631 1.00 91.94 207 HIS A C 1
ATOM 1697 O O . HIS A 1 207 ? -2.816 -13.925 16.545 1.00 91.94 207 HIS A O 1
ATOM 1703 N N . ASN A 1 208 ? -3.848 -12.368 17.780 1.00 88.56 208 ASN A N 1
ATOM 1704 C CA . ASN A 1 208 ? -3.140 -12.659 19.038 1.00 88.56 208 ASN A CA 1
ATOM 1705 C C . ASN A 1 208 ? -1.602 -12.692 18.907 1.00 88.56 208 ASN A C 1
ATOM 1707 O O . ASN A 1 208 ? -0.925 -13.479 19.558 1.00 88.56 208 ASN A O 1
ATOM 1711 N N . GLY A 1 209 ? -1.046 -11.830 18.047 1.00 87.56 209 GLY A N 1
ATOM 1712 C CA . GLY A 1 209 ? 0.397 -11.742 17.795 1.00 87.56 209 GLY A CA 1
ATOM 1713 C C . GLY A 1 209 ? 0.943 -12.772 16.801 1.00 87.56 209 GLY A C 1
ATOM 1714 O O . GLY A 1 209 ? 2.092 -12.635 16.388 1.00 87.56 209 GLY A O 1
ATOM 1715 N N . LEU A 1 210 ? 0.129 -13.736 16.367 1.00 91.69 210 LEU A N 1
ATOM 1716 C CA . LEU A 1 210 ? 0.491 -14.735 15.366 1.00 91.69 210 LEU A CA 1
ATOM 1717 C C . LEU A 1 210 ? 0.111 -14.236 13.971 1.00 91.69 210 LEU A C 1
ATOM 1719 O O . LEU A 1 210 ? -1.005 -13.758 13.767 1.00 91.69 210 LEU A O 1
ATOM 1723 N N . VAL A 1 211 ? 1.053 -14.313 13.032 1.00 94.19 211 VAL A N 1
ATOM 1724 C CA . VAL A 1 211 ? 0.817 -14.037 11.608 1.00 94.19 211 VAL A CA 1
ATOM 1725 C C . VAL A 1 211 ? 0.228 -15.291 10.966 1.00 94.19 211 VAL A C 1
ATOM 1727 O O . VAL A 1 211 ? 0.576 -16.396 11.370 1.00 94.19 211 VAL A O 1
ATOM 1730 N N . ALA A 1 212 ? -0.678 -15.117 10.007 1.00 92.94 212 ALA A N 1
ATOM 1731 C CA . ALA A 1 212 ? -1.309 -16.231 9.309 1.00 92.94 212 ALA A CA 1
ATOM 1732 C C . ALA A 1 212 ? -0.309 -17.099 8.537 1.00 92.94 212 ALA A C 1
ATOM 1734 O O . ALA A 1 212 ? 0.667 -16.589 7.979 1.00 92.94 212 ALA A O 1
ATOM 1735 N N . ASP A 1 213 ? -0.604 -18.397 8.467 1.00 93.56 213 ASP A N 1
ATOM 1736 C CA . ASP A 1 213 ? 0.151 -19.342 7.652 1.00 93.56 213 ASP A CA 1
ATOM 1737 C C . ASP A 1 213 ? -0.110 -19.075 6.167 1.00 93.56 213 ASP A C 1
ATOM 1739 O O . ASP A 1 213 ? -1.256 -19.003 5.706 1.00 93.56 213 ASP A O 1
ATOM 1743 N N . VAL A 1 214 ? 0.977 -18.893 5.423 1.00 94.38 214 VAL A N 1
ATOM 1744 C CA . VAL A 1 214 ? 0.948 -18.532 4.008 1.00 94.38 214 VAL A CA 1
ATOM 1745 C C . VAL A 1 214 ? 1.943 -19.366 3.218 1.00 94.38 214 VAL A C 1
ATOM 1747 O O . VAL A 1 214 ? 3.062 -19.635 3.655 1.00 94.38 214 VAL A O 1
ATOM 1750 N N . GLU A 1 215 ? 1.549 -19.716 2.003 1.00 94.38 215 GLU A N 1
ATOM 1751 C CA . GLU A 1 215 ? 2.360 -20.456 1.046 1.00 94.38 215 GLU A CA 1
ATOM 1752 C C . GLU A 1 215 ? 2.785 -19.541 -0.095 1.00 94.38 215 GLU A C 1
ATOM 1754 O O . GLU A 1 215 ? 2.022 -18.694 -0.560 1.00 94.38 215 GLU A O 1
ATOM 1759 N N . ARG A 1 216 ? 4.028 -19.700 -0.557 1.00 91.56 216 ARG A N 1
ATOM 1760 C CA . ARG A 1 216 ? 4.529 -18.945 -1.707 1.00 91.56 216 ARG A CA 1
ATOM 1761 C C . ARG A 1 216 ? 3.821 -19.421 -2.971 1.00 91.56 216 ARG A C 1
ATOM 1763 O O . ARG A 1 216 ? 3.835 -20.612 -3.277 1.00 91.56 216 ARG A O 1
ATOM 1770 N N . VAL A 1 217 ? 3.302 -18.481 -3.755 1.00 88.56 217 VAL A N 1
ATOM 1771 C CA . VAL A 1 217 ? 2.760 -18.778 -5.083 1.00 88.56 217 VAL A CA 1
ATOM 1772 C C . VAL A 1 217 ? 3.924 -19.134 -6.005 1.00 88.56 217 VAL A C 1
ATOM 1774 O O . VAL A 1 217 ? 4.804 -18.309 -6.270 1.00 88.56 217 VAL A O 1
ATOM 1777 N N . VAL A 1 218 ? 3.956 -20.383 -6.474 1.00 83.00 218 VAL A N 1
ATOM 1778 C CA . VAL A 1 218 ? 4.989 -20.857 -7.402 1.00 83.00 218 VAL A CA 1
ATOM 1779 C C . VAL A 1 218 ? 4.714 -20.259 -8.775 1.00 83.00 218 VAL A C 1
ATOM 1781 O O . VAL A 1 218 ? 3.737 -20.607 -9.432 1.00 83.00 218 VAL A O 1
ATOM 1784 N N . GLN A 1 219 ? 5.589 -19.355 -9.204 1.00 77.81 219 GLN A N 1
ATOM 1785 C CA . GLN A 1 219 ? 5.566 -18.792 -10.549 1.00 77.81 219 GLN A CA 1
ATOM 1786 C C . GLN A 1 219 ? 6.652 -19.456 -11.408 1.00 77.81 219 GLN A C 1
ATOM 1788 O O . GLN A 1 219 ? 7.698 -19.846 -10.874 1.00 77.81 219 GLN A O 1
ATOM 1793 N N . PRO A 1 220 ? 6.444 -19.583 -12.732 1.00 75.38 220 PRO A N 1
ATOM 1794 C CA . PRO A 1 220 ? 7.494 -20.007 -13.650 1.00 75.38 220 PRO A CA 1
ATOM 1795 C C . PRO A 1 220 ? 8.746 -19.139 -13.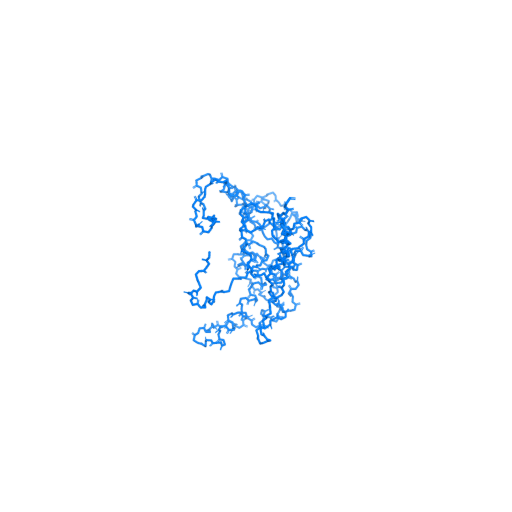493 1.00 75.38 220 PRO A C 1
ATOM 1797 O O . PRO A 1 220 ? 8.645 -17.949 -13.203 1.00 75.38 220 PRO A O 1
ATOM 1800 N N . GLN A 1 221 ? 9.933 -19.702 -13.725 1.00 70.25 221 GLN A N 1
ATOM 1801 C CA . GLN A 1 221 ? 11.202 -19.001 -13.481 1.00 70.25 221 GLN A CA 1
ATOM 1802 C C . GLN A 1 221 ? 11.314 -17.658 -14.225 1.00 70.25 221 GLN A C 1
ATOM 1804 O O . GLN A 1 221 ? 11.855 -16.704 -13.676 1.00 70.25 221 GLN A O 1
ATOM 1809 N N . TRP A 1 222 ? 10.759 -17.568 -15.436 1.00 68.56 222 TRP A N 1
ATOM 1810 C CA . TRP A 1 222 ? 10.727 -16.347 -16.250 1.00 68.56 222 TRP A CA 1
ATOM 1811 C C . TRP A 1 222 ? 9.767 -15.272 -15.713 1.00 68.56 222 TRP A C 1
ATOM 1813 O O . TRP A 1 222 ? 9.944 -14.095 -16.004 1.00 68.56 222 TRP A O 1
ATOM 1823 N N . LEU A 1 223 ? 8.788 -15.664 -14.895 1.00 73.50 223 LEU A N 1
ATOM 1824 C CA . LEU A 1 223 ? 7.821 -14.781 -14.245 1.00 73.50 223 LEU A CA 1
ATOM 1825 C C . LEU A 1 223 ? 8.154 -14.556 -12.760 1.00 73.50 223 LEU A C 1
ATOM 1827 O O . LEU A 1 223 ? 7.462 -13.810 -12.082 1.00 73.50 223 LEU A O 1
ATOM 1831 N N . SER A 1 224 ? 9.204 -15.173 -12.217 1.00 75.06 224 SER A N 1
ATOM 1832 C CA . SER A 1 224 ? 9.568 -15.009 -10.808 1.00 75.06 224 SER A CA 1
ATOM 1833 C C . SER A 1 224 ? 10.380 -13.731 -10.601 1.00 75.06 224 SER A C 1
ATOM 1835 O O . SER A 1 224 ? 11.479 -13.600 -11.134 1.00 75.06 224 SER A O 1
ATOM 1837 N N . ASP A 1 225 ? 9.891 -12.830 -9.749 1.00 78.62 225 ASP A N 1
ATOM 1838 C CA . ASP A 1 225 ? 10.667 -11.691 -9.249 1.00 78.62 225 ASP A CA 1
ATOM 1839 C C . ASP A 1 225 ? 11.122 -11.950 -7.812 1.00 78.62 225 ASP A C 1
ATOM 1841 O O . ASP A 1 225 ? 10.272 -12.184 -6.945 1.00 78.62 225 ASP A O 1
ATOM 1845 N N . PRO A 1 226 ? 12.437 -11.945 -7.534 1.00 80.38 226 PRO A N 1
ATOM 1846 C CA . PRO A 1 226 ? 12.930 -12.071 -6.170 1.00 80.38 226 PRO A CA 1
ATOM 1847 C C . PRO A 1 226 ? 12.487 -10.919 -5.253 1.00 80.38 226 PRO A C 1
ATOM 1849 O O . PRO A 1 226 ? 12.374 -11.165 -4.053 1.00 80.38 226 PRO A O 1
ATOM 1852 N N . ASP A 1 227 ? 12.221 -9.723 -5.795 1.00 80.19 227 ASP A N 1
ATOM 1853 C CA . ASP A 1 227 ? 11.891 -8.495 -5.053 1.00 80.19 227 ASP A CA 1
ATOM 1854 C C . ASP A 1 227 ? 10.377 -8.236 -4.914 1.00 80.19 227 ASP A C 1
ATOM 1856 O O . ASP A 1 227 ? 9.983 -7.315 -4.175 1.00 80.19 227 ASP A O 1
ATOM 1860 N N . HIS A 1 228 ? 9.553 -9.033 -5.611 1.00 87.12 228 HIS A N 1
ATOM 1861 C CA . HIS A 1 228 ? 8.091 -8.940 -5.629 1.00 87.12 228 HIS A CA 1
ATOM 1862 C C . HIS A 1 228 ? 7.395 -10.311 -5.548 1.00 87.12 228 HIS A C 1
ATOM 1864 O O . HIS A 1 228 ? 6.549 -10.682 -6.371 1.00 87.12 228 HIS A O 1
ATOM 1870 N N . GLN A 1 229 ? 7.757 -11.092 -4.536 1.00 92.69 229 GLN A N 1
ATOM 1871 C CA . GLN A 1 229 ? 7.160 -12.399 -4.279 1.00 92.69 229 GLN A CA 1
ATOM 1872 C C . GLN A 1 229 ? 5.708 -12.269 -3.800 1.00 92.69 229 GLN A C 1
ATOM 1874 O O . GLN A 1 229 ? 5.317 -11.305 -3.137 1.00 92.69 229 GLN A O 1
ATOM 1879 N N . THR A 1 230 ? 4.900 -13.274 -4.136 1.00 94.12 230 THR A N 1
ATOM 1880 C CA . THR A 1 230 ? 3.469 -13.332 -3.811 1.00 94.12 230 THR A CA 1
ATOM 1881 C C . THR A 1 230 ? 3.143 -14.624 -3.073 1.00 94.12 230 THR A C 1
ATOM 1883 O O . THR A 1 230 ? 3.803 -15.649 -3.265 1.00 94.12 230 THR A O 1
ATOM 1886 N N . TYR A 1 231 ? 2.143 -14.556 -2.202 1.00 94.81 231 TYR A N 1
ATOM 1887 C CA . TYR A 1 231 ? 1.767 -15.612 -1.270 1.00 94.81 231 TYR A CA 1
ATOM 1888 C C . TYR A 1 231 ? 0.250 -15.768 -1.229 1.00 94.81 231 TYR A C 1
ATOM 1890 O O . TYR A 1 231 ? -0.468 -14.818 -1.509 1.00 94.81 231 TYR A O 1
ATOM 1898 N N . THR A 1 232 ? -0.244 -16.935 -0.848 1.00 94.81 232 THR A N 1
ATOM 1899 C CA . THR A 1 232 ? -1.670 -17.191 -0.586 1.00 94.81 232 THR A CA 1
ATOM 1900 C C . THR A 1 232 ? -1.826 -17.799 0.798 1.00 94.81 232 THR A C 1
ATOM 1902 O O . THR A 1 232 ? -0.875 -18.377 1.324 1.00 94.81 232 THR A O 1
ATOM 1905 N N . PHE A 1 233 ? -3.012 -17.697 1.396 1.00 93.69 233 PHE A N 1
ATOM 1906 C CA . PHE A 1 233 ? -3.296 -18.392 2.652 1.00 93.69 233 PHE A CA 1
ATOM 1907 C C . PHE A 1 233 ? -3.120 -19.906 2.488 1.00 93.69 233 PHE A C 1
ATOM 1909 O O . PHE A 1 233 ? -3.558 -20.485 1.489 1.00 93.69 233 PHE A O 1
ATOM 1916 N N . SER A 1 234 ? -2.484 -20.547 3.470 1.00 90.56 234 SER A N 1
ATOM 1917 C CA . SER A 1 234 ? -2.379 -22.004 3.506 1.00 90.56 234 SER A CA 1
ATOM 1918 C C . SER A 1 234 ? -3.768 -22.624 3.606 1.00 90.56 234 SER A C 1
ATOM 1920 O O . SER A 1 234 ? -4.577 -22.253 4.462 1.00 90.56 234 SER A O 1
ATOM 1922 N N . LYS A 1 235 ? -4.060 -23.600 2.742 1.00 81.38 235 LYS A N 1
ATOM 1923 C CA . LYS A 1 235 ? -5.296 -24.376 2.869 1.00 81.38 235 LYS A CA 1
ATOM 1924 C C . LYS A 1 235 ? -5.183 -25.201 4.141 1.00 81.38 235 LYS A C 1
ATOM 1926 O O . LYS A 1 235 ? -4.256 -25.993 4.282 1.00 81.38 235 LYS A O 1
ATOM 1931 N N . SER A 1 236 ? -6.122 -25.031 5.068 1.00 60.03 236 SER A N 1
ATOM 1932 C CA . SER A 1 236 ? -6.196 -25.886 6.249 1.00 60.03 236 SER A CA 1
ATOM 1933 C C . SER A 1 236 ? -6.300 -27.334 5.775 1.00 60.03 236 SER A C 1
ATOM 1935 O O . SER A 1 236 ? -7.276 -27.699 5.122 1.00 60.03 236 SER A O 1
ATOM 1937 N N . THR A 1 237 ? -5.293 -28.156 6.064 1.00 39.50 237 THR A N 1
ATOM 1938 C CA . THR A 1 237 ? -5.317 -29.589 5.769 1.00 39.50 237 THR A CA 1
ATOM 1939 C C . THR A 1 237 ? -6.335 -30.262 6.688 1.00 39.50 237 THR A C 1
ATOM 1941 O O . THR A 1 237 ? -5.982 -30.910 7.670 1.00 39.50 237 THR A O 1
ATOM 1944 N N . THR A 1 238 ? -7.628 -30.115 6.406 1.00 38.97 238 THR A N 1
ATOM 1945 C CA . THR A 1 238 ? -8.655 -31.015 6.927 1.00 38.97 238 THR A CA 1
ATOM 1946 C C . THR A 1 238 ? -8.510 -32.344 6.197 1.00 38.97 238 THR A C 1
ATOM 1948 O O . THR A 1 238 ? -9.258 -32.679 5.283 1.00 38.97 238 THR A O 1
ATOM 1951 N N . ASN A 1 239 ? -7.505 -33.124 6.601 1.00 35.91 239 ASN A N 1
ATOM 1952 C CA . ASN A 1 239 ? -7.469 -34.545 6.296 1.00 35.91 239 ASN A CA 1
ATOM 1953 C C . ASN A 1 239 ? -8.713 -35.177 6.924 1.00 35.91 239 ASN A C 1
ATOM 1955 O O . ASN A 1 239 ? -8.815 -35.317 8.143 1.00 35.91 239 ASN A O 1
ATOM 1959 N N . GLY A 1 240 ? -9.667 -35.545 6.071 1.00 37.38 240 GLY A N 1
ATOM 1960 C CA . GLY A 1 240 ? -10.759 -36.433 6.421 1.00 37.38 240 GLY A CA 1
ATOM 1961 C C . GLY A 1 240 ? -10.196 -37.767 6.897 1.00 37.38 240 GLY A C 1
ATOM 1962 O O . GLY A 1 240 ? -9.824 -38.614 6.095 1.00 37.38 240 GLY A O 1
ATOM 1963 N N . ALA A 1 241 ? -10.159 -37.955 8.211 1.00 33.03 241 ALA A N 1
ATOM 1964 C CA . ALA A 1 241 ? -10.036 -39.258 8.845 1.00 33.03 241 ALA A CA 1
ATOM 1965 C C . ALA A 1 241 ? -11.381 -39.624 9.487 1.00 33.03 241 ALA A C 1
ATOM 1967 O O . ALA A 1 241 ? -11.478 -39.835 10.690 1.00 33.03 241 ALA A O 1
ATOM 1968 N N . HIS A 1 242 ? -12.437 -39.703 8.674 1.00 35.59 242 HIS A N 1
ATOM 1969 C CA . HIS A 1 242 ? -13.607 -40.510 9.016 1.00 35.59 242 HIS A CA 1
ATOM 1970 C C . HIS A 1 242 ? -13.388 -41.906 8.420 1.00 35.59 242 HIS A C 1
ATOM 1972 O O . HIS A 1 242 ? -13.975 -42.278 7.409 1.00 35.59 242 HIS A O 1
ATOM 1978 N N . ASN A 1 243 ? -12.497 -42.685 9.041 1.00 36.72 243 ASN A N 1
ATOM 1979 C CA . ASN A 1 243 ? -12.500 -44.128 8.836 1.00 36.72 243 ASN A CA 1
ATOM 1980 C C . ASN A 1 243 ? -13.750 -44.674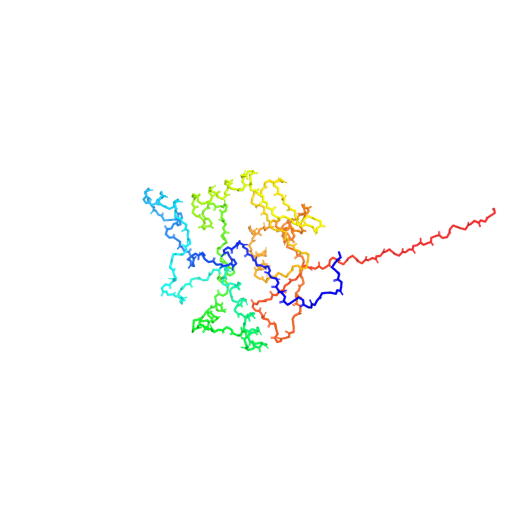 9.526 1.00 36.72 243 ASN A C 1
ATOM 1982 O O . ASN A 1 243 ? -13.854 -44.672 10.753 1.00 36.72 243 ASN A O 1
ATOM 1986 N N . GLY A 1 244 ? -14.720 -45.088 8.713 1.00 35.66 244 GLY A N 1
ATOM 1987 C CA . GLY A 1 244 ? -15.907 -45.792 9.163 1.00 35.66 244 GLY A CA 1
ATOM 1988 C C . GLY A 1 244 ? -15.524 -47.100 9.846 1.00 35.66 244 GLY A C 1
ATOM 1989 O O . GLY A 1 244 ? -15.094 -48.048 9.195 1.00 35.66 244 GLY A O 1
ATOM 1990 N N . ALA A 1 245 ? -15.726 -47.165 11.158 1.00 33.44 245 ALA A N 1
ATOM 1991 C CA . ALA A 1 245 ? -15.893 -48.425 11.859 1.00 33.44 245 ALA A CA 1
ATOM 1992 C C . ALA A 1 245 ? -17.388 -48.774 11.834 1.00 33.44 245 ALA A C 1
ATOM 1994 O O . ALA A 1 245 ? -18.144 -48.418 12.735 1.00 33.44 245 ALA A O 1
ATOM 1995 N N . HIS A 1 246 ? -17.819 -49.448 10.765 1.00 36.69 246 HIS A N 1
ATOM 1996 C CA . HIS A 1 246 ? -19.047 -50.239 10.781 1.00 36.69 246 HIS A CA 1
ATOM 1997 C C . HIS A 1 246 ? -18.840 -51.391 11.775 1.00 36.69 246 HIS A C 1
ATOM 1999 O O . HIS A 1 246 ? -18.196 -52.388 11.454 1.00 36.69 246 HIS A O 1
ATOM 2005 N N . THR A 1 247 ? -19.364 -51.267 12.993 1.00 40.16 247 THR A N 1
ATOM 2006 C CA . THR A 1 247 ? -19.579 -52.425 13.862 1.00 40.16 247 THR A CA 1
ATOM 2007 C C . THR A 1 247 ? -20.920 -53.050 13.488 1.00 40.16 247 THR A C 1
ATOM 2009 O O . THR A 1 247 ? -21.991 -52.511 13.753 1.00 40.16 247 THR A O 1
ATOM 2012 N N . ASN A 1 248 ? -20.849 -54.192 12.804 1.00 36.94 248 ASN A N 1
ATOM 2013 C CA . ASN A 1 248 ? -21.993 -55.058 12.544 1.00 36.94 248 ASN A CA 1
ATOM 2014 C C . ASN A 1 248 ? -22.597 -55.525 13.876 1.00 36.94 248 ASN A C 1
ATOM 2016 O O . ASN A 1 248 ? -21.970 -56.285 14.615 1.00 36.94 248 ASN A O 1
ATOM 2020 N N . GLY A 1 249 ? -23.830 -55.100 14.155 1.00 34.91 249 GLY A N 1
ATOM 2021 C CA . GLY A 1 249 ? -24.696 -55.743 15.136 1.00 34.91 249 GLY A CA 1
ATOM 2022 C C . GLY A 1 249 ? -25.146 -57.096 14.592 1.00 34.91 249 GLY A C 1
ATOM 2023 O O . GLY A 1 249 ? -25.968 -57.162 13.681 1.00 34.91 249 GLY A O 1
ATOM 2024 N N . ASN A 1 250 ? -24.567 -58.169 15.124 1.00 40.19 250 ASN A N 1
ATOM 2025 C CA . ASN A 1 250 ? -24.974 -59.536 14.834 1.00 40.19 250 ASN A CA 1
ATOM 2026 C C . ASN A 1 250 ? -26.168 -59.899 15.733 1.00 40.19 250 ASN A C 1
ATOM 2028 O O . ASN A 1 250 ? -26.011 -60.037 16.945 1.00 40.19 250 ASN A O 1
ATOM 2032 N N . ASN A 1 251 ? -27.350 -60.037 15.132 1.00 42.78 251 ASN A N 1
ATOM 2033 C CA . ASN A 1 251 ? -28.502 -60.707 15.733 1.00 42.78 251 ASN A CA 1
ATOM 2034 C C . ASN A 1 251 ? -28.258 -62.220 15.721 1.00 42.78 251 ASN A C 1
ATOM 2036 O O . ASN A 1 251 ? -27.979 -62.786 14.665 1.00 42.78 251 ASN A O 1
ATOM 2040 N N . GLY A 1 252 ? -28.430 -62.882 16.864 1.00 39.34 252 GLY A N 1
ATOM 2041 C CA . GLY A 1 252 ? -28.370 -64.337 16.943 1.00 39.34 252 GLY A CA 1
ATOM 2042 C C . GLY A 1 252 ? -28.853 -64.884 18.283 1.00 39.34 252 GLY A C 1
ATOM 2043 O O . GLY A 1 252 ? -28.050 -64.964 19.202 1.00 39.34 252 GLY A O 1
ATOM 2044 N N . VAL A 1 253 ? -30.133 -65.286 18.277 1.00 38.41 253 VAL A N 1
ATOM 2045 C CA . VAL A 1 253 ? -30.840 -66.288 19.111 1.00 38.41 253 VAL A CA 1
ATOM 2046 C C . VAL A 1 253 ? -30.934 -66.044 20.617 1.00 38.41 253 VAL A C 1
ATOM 2048 O O . VAL A 1 253 ? -29.916 -66.157 21.327 1.00 38.41 253 VAL A O 1
#

Secondary structure (DSSP, 8-state):
---S-S-------EE-SS-HHHHH--S---SS-TT-TTS---HHHHHHHHH-----SS--S-TTTPPP-TTHHHHHHHHHHHHHHHHH-GGG-----THHHHHHHHHHHHHHHHHTPPPPBSSSTTSBS-HHHHHHHHHHHT-TT--EEEEETTEEEEE-SS--TTPPPP--TTPEEEHHHHHHHHH-TT------SSTTPPPSSEETTEEPPEEE----GGG--TTS-EEEEPP------------------

Foldseek 3Di:
DPPPDDPPPPDDFEDADADPCLAVPQAALDPDDPLDPPDDDDPVVVVVQLVDFRGDPDPDPDPLPGFAASNLLNVLVVVVVLVVVCVVPVVSRDDDDPCVVVSNVVCVVRVVRHLVHQHADQLDPPRGGRNVSNVVVQVQLVPQVDWDFDQDPNDTDTDRPPRNNVPDDEAAQFHKYKVSLVVCLVPPQPDDDQHHNDDPDGRQQADPSDGAAWDWDDDDPVPDDPSTTIIGGDDPPPPPPPPDPPDDDDDDD

pLDDT: mean 79.51, std 17.09, range [33.03, 96.56]

Radius of gyration: 23.75 Å; chains: 1; bounding box: 50×97×48 Å

Sequence (253 aa):
MRGSTDGDEDIKEVWFPGCHGDVGGGWPAAAENPLDPNQPKKLWQRVRNLCTTRRAKEPSRDVASDYFQMSDVPLAWMIREVELVGESHPSAAVKWSNNVNGFKRRFKERRDQALRGFMHDSLSFGRGTGFFRVLLWRFLEWFPLITRWELVGNQWSNVRFPLNMGDTRDIPHDAVLHESLLWRLHKDPTYCPRNNHGEHLPPCLKHNGLVADVERVVQPQWLSDPDHQTYTFSKSTTNGAHNGAHTNGNNGV

InterPro domains:
  IPR018712 T6SS, Phospholipase effector Tle1-like, catalytic domain [PF09994] (7-81)